Protein AF-A0A1V8UFT3-F1 (afdb_monomer)

Mean predicted aligned error: 11.95 Å

pLDDT: mean 80.57, std 21.48, range [31.88, 98.69]

Structure (mmCIF, N/CA/C/O backbone):
data_AF-A0A1V8UFT3-F1
#
_entry.id   AF-A0A1V8UFT3-F1
#
loop_
_atom_site.group_PDB
_atom_site.id
_atom_site.type_symbol
_atom_site.label_atom_id
_atom_site.label_alt_id
_atom_site.label_comp_id
_atom_site.label_asym_id
_atom_site.label_entity_id
_atom_site.label_seq_id
_atom_site.pdbx_PDB_ins_code
_atom_site.Cartn_x
_atom_site.Cartn_y
_atom_site.Cartn_z
_atom_site.occupancy
_atom_site.B_iso_or_equiv
_atom_site.auth_seq_id
_atom_site.auth_comp_id
_atom_site.auth_asym_id
_atom_site.auth_atom_id
_atom_site.pdbx_PDB_model_num
ATOM 1 N N . MET A 1 1 ? -27.983 43.716 12.790 1.00 43.66 1 MET A N 1
ATOM 2 C CA . MET A 1 1 ? -28.117 42.593 11.840 1.00 43.66 1 MET A CA 1
ATOM 3 C C . MET A 1 1 ? -26.739 41.956 11.734 1.00 43.66 1 MET A C 1
ATOM 5 O O . MET A 1 1 ? -25.842 42.590 11.198 1.00 43.66 1 MET A O 1
ATOM 9 N N . VAL A 1 2 ? -26.514 40.811 12.382 1.00 43.16 2 VAL A N 1
ATOM 10 C CA . VAL A 1 2 ? -25.211 40.127 12.340 1.00 43.16 2 VAL A CA 1
ATOM 11 C C . VAL A 1 2 ? -25.213 39.267 11.084 1.00 43.16 2 VAL A C 1
ATOM 13 O O . VAL A 1 2 ? -25.928 38.272 11.016 1.00 43.16 2 VAL A O 1
ATOM 16 N N . VAL A 1 3 ? -24.482 39.699 10.060 1.00 46.97 3 VAL A N 1
ATOM 17 C CA . VAL A 1 3 ? -24.213 38.883 8.872 1.00 46.97 3 VAL A CA 1
ATOM 18 C C . VAL A 1 3 ? -23.304 37.739 9.308 1.00 46.97 3 VAL A C 1
ATOM 20 O O . VAL A 1 3 ? -22.127 37.941 9.593 1.00 46.97 3 VAL A O 1
ATOM 23 N N . SER A 1 4 ? -23.879 36.544 9.435 1.00 46.88 4 SER A N 1
ATOM 24 C CA . SER A 1 4 ? -23.118 35.318 9.649 1.00 46.88 4 SER A CA 1
ATOM 25 C C . SER A 1 4 ? -22.349 35.025 8.361 1.00 46.88 4 SER A C 1
ATOM 27 O O . SER A 1 4 ? -22.957 34.847 7.304 1.00 46.88 4 SER A O 1
ATOM 29 N N . ALA A 1 5 ? -21.019 35.057 8.426 1.00 56.75 5 ALA A N 1
ATOM 30 C CA . ALA A 1 5 ? -20.173 34.686 7.303 1.00 56.75 5 ALA A CA 1
ATOM 31 C C . ALA A 1 5 ? -20.394 33.198 6.998 1.00 56.75 5 ALA A C 1
ATOM 33 O O . ALA A 1 5 ? -20.092 32.333 7.820 1.00 56.75 5 ALA A O 1
ATOM 34 N N . ILE A 1 6 ? -20.953 32.908 5.824 1.00 57.81 6 ILE A N 1
ATOM 35 C CA . ILE A 1 6 ? -21.066 31.548 5.302 1.00 57.81 6 ILE A CA 1
ATOM 36 C C . ILE A 1 6 ? -19.636 31.061 5.063 1.00 57.81 6 ILE A C 1
ATOM 38 O O . ILE A 1 6 ? -18.921 31.612 4.226 1.00 57.81 6 ILE A O 1
ATOM 42 N N . ALA A 1 7 ? -19.202 30.068 5.842 1.00 56.53 7 ALA A N 1
ATOM 43 C CA . ALA A 1 7 ? -17.916 29.421 5.629 1.00 56.53 7 ALA A CA 1
ATOM 44 C C . ALA A 1 7 ? -17.862 28.869 4.190 1.00 56.53 7 ALA A C 1
ATOM 46 O O . ALA A 1 7 ? -18.869 28.331 3.716 1.00 56.53 7 ALA A O 1
ATOM 47 N N . PRO A 1 8 ? -16.725 28.995 3.483 1.00 58.88 8 PRO A N 1
ATOM 48 C CA . PRO A 1 8 ? -16.605 28.471 2.129 1.00 58.88 8 PRO A CA 1
ATOM 49 C C . PRO A 1 8 ? -16.894 26.960 2.129 1.00 58.88 8 PRO A C 1
ATOM 51 O O . PRO A 1 8 ? -16.548 26.276 3.102 1.00 58.88 8 PRO A O 1
ATOM 54 N N . PRO A 1 9 ? -17.532 26.418 1.075 1.00 58.06 9 PRO A N 1
ATOM 55 C CA . PRO A 1 9 ? -17.795 24.989 0.989 1.00 58.06 9 PRO A CA 1
ATOM 56 C C . PRO A 1 9 ? -16.464 24.243 1.099 1.00 58.06 9 PRO A C 1
ATOM 58 O O . PRO A 1 9 ? -15.549 24.473 0.307 1.00 58.06 9 PRO A O 1
ATOM 61 N N . LYS A 1 10 ? -16.337 23.369 2.106 1.00 57.81 10 LYS A N 1
ATOM 62 C CA . LYS A 1 10 ? -15.209 22.436 2.181 1.00 57.81 10 LYS A CA 1
ATOM 63 C C . LYS A 1 10 ? -15.187 21.671 0.860 1.00 57.81 10 LYS A C 1
ATOM 65 O O . LYS A 1 10 ? -16.210 21.100 0.484 1.00 57.81 10 LYS A O 1
ATOM 70 N N . ALA A 1 11 ? -14.056 21.702 0.156 1.00 69.06 11 ALA A N 1
ATOM 71 C CA . ALA A 1 11 ? -13.875 20.924 -1.061 1.00 69.06 11 ALA A CA 1
ATOM 72 C C . ALA A 1 11 ? -14.309 19.475 -0.791 1.00 69.06 11 ALA A C 1
ATOM 74 O O . ALA A 1 11 ? -13.910 18.885 0.217 1.00 69.06 11 ALA A O 1
ATOM 75 N N . THR A 1 12 ? -15.180 18.936 -1.642 1.00 85.25 12 THR A N 1
ATOM 76 C CA . THR A 1 12 ? -15.681 17.569 -1.497 1.00 85.25 12 THR A CA 1
ATOM 77 C C . THR A 1 12 ? -14.516 16.610 -1.701 1.00 85.25 12 THR A C 1
ATOM 79 O O . THR A 1 12 ? -14.005 16.486 -2.816 1.00 85.25 12 THR A O 1
ATOM 82 N N . ARG A 1 13 ? -14.067 15.976 -0.617 1.00 92.19 13 ARG A N 1
ATOM 83 C CA . ARG A 1 13 ? -13.022 14.953 -0.660 1.00 92.19 13 ARG A CA 1
ATOM 84 C C . ARG A 1 13 ? -13.543 13.708 -1.369 1.00 92.19 13 ARG A C 1
ATOM 86 O O . ARG A 1 13 ? -14.739 13.424 -1.333 1.00 92.19 13 ARG A O 1
ATOM 93 N N . ILE A 1 14 ? -12.647 12.967 -2.016 1.00 95.31 14 ILE A N 1
ATOM 94 C CA . ILE A 1 14 ? -13.011 11.653 -2.558 1.00 95.31 14 ILE A CA 1
ATOM 95 C C . ILE A 1 14 ? -13.189 10.658 -1.396 1.00 95.31 14 ILE A C 1
ATOM 97 O O . ILE A 1 14 ? -12.481 10.778 -0.397 1.00 95.31 14 ILE A O 1
ATOM 101 N N . PRO A 1 15 ? -14.088 9.662 -1.486 1.00 96.44 15 PRO A N 1
ATOM 102 C CA . PRO A 1 15 ? -14.352 8.774 -0.348 1.00 96.44 15 PRO A CA 1
ATOM 103 C C . PRO A 1 15 ? -13.125 7.962 0.090 1.00 96.44 15 PRO A C 1
ATOM 105 O O . PRO A 1 15 ? -12.903 7.725 1.278 1.00 96.44 15 PRO A O 1
ATOM 108 N N . GLU A 1 16 ? -12.317 7.528 -0.877 1.00 97.19 16 GLU A N 1
ATOM 109 C CA . GLU A 1 16 ? -11.237 6.575 -0.647 1.00 97.19 16 GLU A CA 1
ATOM 110 C C . GLU A 1 16 ? -10.152 6.651 -1.730 1.00 97.19 16 GLU A C 1
ATOM 112 O O . GLU A 1 16 ? -10.448 6.831 -2.914 1.00 97.19 16 GLU A O 1
ATOM 117 N N . SER A 1 17 ? -8.899 6.493 -1.308 1.00 98.19 17 SER A N 1
ATOM 118 C CA . SER A 1 17 ? -7.724 6.261 -2.156 1.00 98.19 17 SER A CA 1
ATOM 119 C C . SER A 1 17 ? -6.967 5.027 -1.648 1.00 98.19 17 SER A C 1
ATOM 121 O O . SER A 1 17 ? -7.080 4.649 -0.477 1.00 98.19 17 SER A O 1
ATOM 123 N N . PHE A 1 18 ? -6.236 4.365 -2.542 1.00 98.69 18 PHE A N 1
ATOM 124 C CA . PHE A 1 18 ? -5.643 3.051 -2.318 1.00 98.69 18 PHE A CA 1
ATOM 125 C C . PHE A 1 18 ? -4.207 3.017 -2.813 1.00 98.69 18 PHE A C 1
ATOM 127 O O . PHE A 1 18 ? -3.949 3.395 -3.950 1.00 98.69 18 PHE A O 1
ATOM 134 N N . PHE A 1 19 ? -3.302 2.469 -2.007 1.00 98.69 19 PHE A N 1
ATOM 135 C CA . PHE A 1 19 ? -1.896 2.304 -2.368 1.00 98.69 19 PHE A CA 1
ATOM 136 C C . PHE A 1 19 ? -1.425 0.877 -2.106 1.00 98.69 19 PHE A C 1
ATOM 138 O O . PHE A 1 19 ? -1.826 0.251 -1.121 1.00 98.69 19 PHE A O 1
ATOM 145 N N . ILE A 1 20 ? -0.551 0.369 -2.974 1.00 98.44 20 ILE A N 1
ATOM 146 C CA . ILE A 1 20 ? 0.263 -0.812 -2.689 1.00 98.44 20 ILE A CA 1
ATOM 147 C C . ILE A 1 20 ? 1.546 -0.353 -2.008 1.00 98.44 20 ILE A C 1
ATOM 149 O O . ILE A 1 20 ? 2.267 0.468 -2.566 1.00 98.44 20 ILE A O 1
ATOM 153 N N . LEU A 1 21 ? 1.846 -0.928 -0.845 1.00 97.88 21 LEU A N 1
ATOM 154 C CA . LEU A 1 21 ? 3.133 -0.764 -0.179 1.00 97.88 21 LEU A CA 1
ATOM 155 C C . LEU A 1 21 ? 3.873 -2.099 -0.118 1.00 97.88 21 LEU A C 1
ATOM 157 O O . LEU A 1 21 ? 3.306 -3.147 0.223 1.00 97.88 21 LEU A O 1
ATOM 161 N N . LYS A 1 22 ? 5.152 -2.066 -0.480 1.00 95.06 22 LYS A N 1
ATOM 162 C CA . LYS A 1 22 ? 6.033 -3.228 -0.509 1.00 95.06 22 LYS A CA 1
ATOM 163 C C . LYS A 1 22 ? 6.974 -3.171 0.676 1.00 95.06 22 LYS A C 1
ATOM 165 O O . LYS A 1 22 ? 7.621 -2.169 0.939 1.00 95.06 22 LYS A O 1
ATOM 170 N N . SER A 1 23 ? 7.054 -4.285 1.386 1.00 93.12 23 SER A N 1
ATOM 171 C CA . SER A 1 23 ? 8.020 -4.457 2.460 1.00 93.12 23 SER A CA 1
ATOM 172 C C . SER A 1 23 ? 9.154 -5.359 2.006 1.00 93.12 23 SER A C 1
ATOM 174 O O . SER A 1 23 ? 8.932 -6.314 1.255 1.00 93.12 23 SER A O 1
ATOM 176 N N . LEU A 1 24 ? 10.361 -5.075 2.488 1.00 88.00 24 LEU A N 1
ATOM 177 C CA . LEU A 1 24 ? 11.519 -5.930 2.260 1.00 88.00 24 LEU A CA 1
ATOM 178 C C . LEU A 1 24 ? 11.301 -7.301 2.894 1.00 88.00 24 LEU A C 1
ATOM 180 O O . LEU A 1 24 ? 11.501 -8.320 2.235 1.00 88.00 24 LEU A O 1
ATOM 184 N N . THR A 1 25 ? 10.816 -7.318 4.139 1.00 87.25 25 THR A N 1
ATOM 185 C CA . THR A 1 25 ? 10.688 -8.534 4.939 1.00 87.25 25 THR A CA 1
ATOM 186 C C . THR A 1 25 ? 9.309 -8.654 5.585 1.00 87.25 25 THR A C 1
ATOM 188 O O . THR A 1 25 ? 8.684 -7.677 5.994 1.00 87.25 25 THR A O 1
ATOM 191 N N . SER A 1 26 ? 8.831 -9.883 5.780 1.00 89.69 26 SER A N 1
ATOM 192 C CA . SER A 1 26 ? 7.603 -10.115 6.557 1.00 89.69 26 SER A CA 1
ATOM 193 C C . SER A 1 26 ? 7.732 -9.660 8.016 1.00 89.69 26 SER A C 1
ATOM 195 O O . SER A 1 26 ? 6.735 -9.307 8.640 1.00 89.69 26 SER A O 1
ATOM 197 N N . GLN A 1 27 ? 8.957 -9.622 8.549 1.00 90.88 27 GLN A N 1
ATOM 198 C CA . GLN A 1 27 ? 9.227 -9.198 9.921 1.00 90.88 27 GLN A CA 1
ATOM 199 C C . GLN A 1 27 ? 8.882 -7.717 10.148 1.00 90.88 27 GLN A C 1
ATOM 201 O O . GLN A 1 27 ? 8.402 -7.372 11.230 1.00 90.88 27 GLN A O 1
ATOM 206 N N . ASP A 1 28 ? 9.072 -6.854 9.145 1.00 91.94 28 ASP A N 1
ATOM 207 C CA . ASP A 1 28 ? 8.700 -5.433 9.232 1.00 91.94 28 ASP A CA 1
ATOM 208 C C . ASP A 1 28 ? 7.182 -5.259 9.279 1.00 91.94 28 ASP A C 1
ATOM 210 O O . ASP A 1 28 ? 6.658 -4.457 10.054 1.00 91.94 28 ASP A O 1
ATOM 214 N N . LEU A 1 29 ? 6.457 -6.072 8.508 1.00 96.19 29 LEU A N 1
ATOM 215 C CA . LEU A 1 29 ? 4.996 -6.103 8.521 1.00 96.19 29 LEU A CA 1
ATOM 216 C C . LEU A 1 29 ? 4.464 -6.597 9.871 1.00 96.19 29 LEU A C 1
ATOM 218 O O . LEU A 1 29 ? 3.577 -5.971 10.451 1.00 96.19 29 LEU A O 1
ATOM 222 N N . ASP A 1 30 ? 5.047 -7.656 10.433 1.00 96.00 30 ASP A N 1
ATOM 223 C CA . ASP A 1 30 ? 4.673 -8.140 11.765 1.00 96.00 30 ASP A CA 1
ATOM 224 C C . ASP A 1 30 ? 4.979 -7.103 12.862 1.00 96.00 30 ASP A C 1
ATOM 226 O O . ASP A 1 30 ? 4.198 -6.926 13.802 1.00 96.00 30 ASP A O 1
ATOM 230 N N . ALA A 1 31 ? 6.103 -6.384 12.757 1.00 94.62 31 ALA A N 1
ATOM 231 C CA . ALA A 1 31 ? 6.430 -5.285 13.664 1.00 94.62 31 ALA A CA 1
ATOM 232 C C . ALA A 1 31 ? 5.431 -4.126 13.540 1.00 94.62 31 ALA A C 1
ATOM 234 O O . ALA A 1 31 ? 4.996 -3.580 14.558 1.00 94.62 31 ALA A O 1
ATOM 235 N N . SER A 1 32 ? 5.020 -3.798 12.316 1.00 97.38 32 SER A N 1
ATOM 236 C CA . SER A 1 32 ? 4.003 -2.787 12.038 1.00 97.38 32 SER A CA 1
ATOM 237 C C . SER A 1 32 ? 2.651 -3.130 12.658 1.00 97.38 32 SER A C 1
ATOM 239 O O . SER A 1 32 ? 2.033 -2.263 13.277 1.00 97.38 32 SER A O 1
ATOM 241 N N . VAL A 1 33 ? 2.216 -4.392 12.570 1.00 97.62 33 VAL A N 1
ATOM 242 C CA . VAL A 1 33 ? 0.978 -4.867 13.214 1.00 97.62 33 VAL A CA 1
ATOM 243 C C . VAL A 1 33 ? 1.023 -4.638 14.722 1.00 97.62 33 VAL A C 1
ATOM 245 O O . VAL A 1 33 ? 0.056 -4.141 15.295 1.00 97.62 33 VAL A O 1
ATOM 248 N N . ARG A 1 34 ? 2.155 -4.943 15.371 1.00 96.88 34 ARG A N 1
ATOM 249 C CA . ARG A 1 34 ? 2.315 -4.745 16.822 1.00 96.88 34 ARG A CA 1
ATOM 250 C C . ARG A 1 34 ? 2.331 -3.271 17.230 1.00 96.88 34 ARG A C 1
ATOM 252 O O . ARG A 1 34 ? 1.861 -2.946 18.315 1.00 96.88 34 ARG A O 1
ATOM 259 N N . ARG A 1 35 ? 2.904 -2.394 16.399 1.00 95.94 35 ARG A N 1
ATOM 260 C CA . ARG A 1 35 ? 3.110 -0.969 16.720 1.00 95.94 35 ARG A CA 1
ATOM 261 C C . ARG A 1 35 ? 1.976 -0.055 16.246 1.00 95.94 35 ARG A C 1
ATOM 263 O O . ARG A 1 35 ? 1.852 1.052 16.760 1.00 95.94 35 ARG A O 1
ATOM 270 N N . GLY A 1 36 ? 1.170 -0.476 15.269 1.00 96.56 36 GLY A N 1
ATOM 271 C CA . GLY A 1 36 ? 0.185 0.398 14.613 1.00 96.56 36 GLY A CA 1
ATOM 272 C C . GLY A 1 36 ? 0.840 1.548 13.841 1.00 96.56 36 GLY A C 1
ATOM 273 O O . GLY A 1 36 ? 0.309 2.659 13.774 1.00 96.56 36 GLY A O 1
ATOM 274 N N . GLN A 1 37 ? 2.040 1.304 13.317 1.00 96.00 37 GLN A N 1
ATOM 275 C CA . GLN A 1 37 ? 2.864 2.294 12.634 1.00 96.00 37 GLN A CA 1
ATOM 276 C C . GLN A 1 37 ? 3.482 1.679 11.387 1.00 96.00 37 GLN A C 1
ATOM 278 O O . GLN A 1 37 ? 3.832 0.497 11.384 1.00 96.00 37 GLN A O 1
ATOM 283 N N . TRP A 1 38 ? 3.632 2.482 10.345 1.00 96.00 38 TRP A N 1
ATOM 284 C CA . TRP A 1 38 ? 4.405 2.125 9.166 1.00 96.00 38 TRP A CA 1
ATOM 285 C C . TRP A 1 38 ? 5.420 3.212 8.873 1.00 96.00 38 TRP A C 1
ATOM 287 O O . TRP A 1 38 ? 5.187 4.378 9.186 1.00 96.00 38 TRP A O 1
ATOM 297 N N . THR A 1 39 ? 6.517 2.815 8.247 1.00 92.94 39 THR A N 1
ATOM 298 C CA . THR A 1 39 ? 7.488 3.735 7.683 1.00 92.94 39 THR A CA 1
ATOM 299 C C . THR A 1 39 ? 7.700 3.347 6.230 1.00 92.94 39 THR A C 1
ATOM 301 O O . THR A 1 39 ? 7.933 2.178 5.932 1.00 92.94 39 THR A O 1
ATOM 304 N N . THR A 1 40 ? 7.548 4.307 5.327 1.00 92.62 40 THR A N 1
ATOM 305 C CA . THR A 1 40 ? 7.688 4.104 3.880 1.00 92.62 40 THR A CA 1
ATOM 306 C C . THR A 1 40 ? 8.961 4.778 3.377 1.00 92.62 40 THR A C 1
ATOM 308 O O . THR A 1 40 ? 9.576 5.538 4.115 1.00 92.62 40 THR A O 1
ATOM 311 N N . GLN A 1 41 ? 9.357 4.527 2.132 1.00 89.12 41 GLN A N 1
ATOM 312 C CA . GLN A 1 41 ? 10.402 5.316 1.479 1.00 89.12 41 GLN A CA 1
ATOM 313 C C . GLN A 1 41 ? 9.965 6.782 1.310 1.00 89.12 41 GLN A C 1
ATOM 315 O O . GLN A 1 41 ? 8.786 7.041 1.051 1.00 89.12 41 GLN A O 1
ATOM 320 N N . GLU A 1 42 ? 10.908 7.724 1.402 1.00 89.00 42 GLU A N 1
ATOM 321 C CA . GLU A 1 42 ? 10.651 9.171 1.291 1.00 89.00 42 GLU A CA 1
ATOM 322 C C . GLU A 1 42 ? 9.872 9.573 0.033 1.00 89.00 42 GLU A C 1
ATOM 324 O O . GLU A 1 42 ? 8.966 10.406 0.095 1.00 89.00 42 GLU A O 1
ATOM 329 N N . HIS A 1 43 ? 10.160 8.933 -1.105 1.00 86.75 43 HIS A N 1
ATOM 330 C CA . HIS A 1 43 ? 9.495 9.237 -2.374 1.00 86.75 43 HIS A CA 1
ATOM 331 C C . HIS A 1 43 ? 7.973 8.988 -2.333 1.00 86.75 43 HIS A C 1
ATOM 333 O O . HIS A 1 43 ? 7.219 9.630 -3.065 1.00 86.75 43 HIS A O 1
ATOM 339 N N . ASN A 1 44 ? 7.501 8.108 -1.443 1.00 94.50 44 ASN A N 1
ATOM 340 C CA . ASN A 1 44 ? 6.076 7.816 -1.271 1.00 94.50 44 ASN A CA 1
ATOM 341 C C . ASN A 1 44 ? 5.363 8.833 -0.379 1.00 94.50 44 ASN A C 1
ATOM 343 O O . ASN A 1 44 ? 4.140 8.968 -0.472 1.00 94.50 44 ASN A O 1
ATOM 347 N N . GLU A 1 45 ? 6.085 9.543 0.494 1.00 94.12 45 GLU A N 1
ATOM 348 C CA . GLU A 1 45 ? 5.466 10.392 1.516 1.00 94.12 45 GLU A CA 1
ATOM 349 C C . GLU A 1 45 ? 4.610 11.496 0.901 1.00 94.12 45 GLU A C 1
ATOM 351 O O . GLU A 1 45 ? 3.477 11.719 1.333 1.00 94.12 45 GLU A O 1
ATOM 356 N N . ALA A 1 46 ? 5.121 12.153 -0.144 1.00 93.31 46 ALA A N 1
ATOM 357 C CA . ALA A 1 46 ? 4.411 13.224 -0.831 1.00 93.31 46 ALA A CA 1
ATOM 358 C C . ALA A 1 46 ? 3.084 12.730 -1.433 1.00 93.31 46 ALA A C 1
ATOM 360 O O . ALA A 1 46 ? 2.048 13.379 -1.271 1.00 93.31 46 ALA A O 1
ATOM 361 N N . GLY A 1 47 ? 3.095 11.554 -2.071 1.00 95.81 47 GLY A N 1
ATOM 362 C CA . GLY A 1 47 ? 1.899 10.942 -2.651 1.00 95.81 47 GLY A CA 1
ATOM 363 C C . GLY A 1 47 ? 0.866 10.549 -1.594 1.00 95.81 47 GLY A C 1
ATOM 364 O O . GLY A 1 47 ? -0.317 10.872 -1.730 1.00 95.81 47 GLY A O 1
ATOM 365 N N . LEU A 1 48 ? 1.312 9.917 -0.504 1.00 97.19 48 LEU A N 1
ATOM 366 C CA . LEU A 1 48 ? 0.439 9.500 0.595 1.00 97.19 48 LEU A CA 1
ATOM 367 C C . LEU A 1 48 ? -0.167 10.694 1.343 1.00 97.19 48 LEU A C 1
ATOM 369 O O . LEU A 1 48 ? -1.365 10.691 1.630 1.00 97.19 48 LEU A O 1
ATOM 373 N N . ASN A 1 49 ? 0.618 11.740 1.611 1.00 96.44 49 ASN A N 1
ATOM 374 C CA . ASN A 1 49 ? 0.125 12.960 2.252 1.00 96.44 49 ASN A CA 1
ATOM 375 C C . ASN A 1 49 ? -0.890 13.693 1.364 1.00 96.44 49 ASN A C 1
ATOM 377 O O . ASN A 1 49 ? -1.972 14.045 1.836 1.00 96.44 49 ASN A O 1
ATOM 381 N N . ALA A 1 50 ? -0.605 13.841 0.066 1.00 96.38 50 ALA A N 1
ATOM 382 C CA . ALA A 1 50 ? -1.552 14.432 -0.878 1.00 96.38 50 ALA A CA 1
ATOM 383 C C . ALA A 1 50 ? -2.864 13.629 -0.960 1.00 96.38 50 ALA A C 1
ATOM 385 O O . ALA A 1 50 ? -3.952 14.205 -1.063 1.00 96.38 50 ALA A O 1
ATOM 386 N N . ALA A 1 51 ? -2.791 12.296 -0.886 1.00 97.19 51 ALA A N 1
ATOM 387 C CA . ALA A 1 51 ? -3.975 11.448 -0.815 1.00 97.19 51 ALA A CA 1
ATOM 388 C C . ALA A 1 51 ? -4.744 11.630 0.503 1.00 97.19 51 ALA A C 1
ATOM 390 O O . ALA A 1 51 ? -5.970 11.696 0.474 1.00 97.19 51 ALA A O 1
ATOM 391 N N . PHE A 1 52 ? -4.052 11.771 1.637 1.00 96.25 52 PHE A N 1
ATOM 392 C CA . PHE A 1 52 ? -4.669 11.978 2.952 1.00 96.25 52 PHE A CA 1
ATOM 393 C C . PHE A 1 52 ? -5.423 13.315 3.054 1.00 96.25 52 PHE A C 1
ATOM 395 O O . PHE A 1 52 ? -6.441 13.420 3.738 1.00 96.25 52 PHE A O 1
ATOM 402 N N . GLU A 1 53 ? -4.962 14.344 2.343 1.00 95.75 53 GLU A N 1
ATOM 403 C CA . GLU A 1 53 ? -5.667 15.625 2.239 1.00 95.75 53 GLU A CA 1
ATOM 404 C C . GLU A 1 53 ? -6.883 15.557 1.305 1.00 95.75 53 GLU A C 1
ATOM 406 O O . GLU A 1 53 ? -7.933 16.145 1.596 1.00 95.75 53 GLU A O 1
ATOM 411 N N . ARG A 1 54 ? -6.741 14.840 0.182 1.00 95.38 54 ARG A N 1
ATOM 412 C CA . ARG A 1 54 ? -7.745 14.737 -0.887 1.00 95.38 54 ARG A CA 1
ATOM 413 C C . ARG A 1 54 ? -8.865 13.742 -0.579 1.00 95.38 54 ARG A C 1
ATOM 415 O O . ARG A 1 54 ? -9.976 13.932 -1.078 1.00 95.38 54 ARG A O 1
ATOM 422 N N . ALA A 1 55 ? -8.586 12.689 0.184 1.00 96.88 55 ALA A N 1
ATOM 423 C CA . ALA A 1 55 ? -9.511 11.598 0.462 1.00 96.88 55 ALA A CA 1
ATOM 424 C C . ALA A 1 55 ? -10.021 11.611 1.911 1.00 96.88 55 ALA A C 1
ATOM 426 O O . ALA A 1 55 ? -9.387 12.150 2.816 1.00 96.88 55 ALA A O 1
ATOM 427 N N . GLU A 1 56 ? -11.186 11.012 2.144 1.00 96.31 56 GLU A N 1
ATOM 428 C CA . GLU A 1 56 ? -11.669 10.733 3.502 1.00 96.31 56 GLU A CA 1
ATOM 429 C C . GLU A 1 56 ? -10.934 9.536 4.116 1.00 96.31 56 GLU A C 1
ATOM 431 O O . GLU A 1 56 ? -10.620 9.543 5.306 1.00 96.31 56 GLU A O 1
ATOM 436 N N . ASN A 1 57 ? -10.628 8.528 3.294 1.00 97.69 57 ASN A N 1
ATOM 437 C CA . ASN A 1 57 ? -9.914 7.323 3.698 1.00 97.69 57 ASN A CA 1
ATOM 438 C C . ASN A 1 57 ? -8.745 7.040 2.752 1.00 97.69 57 ASN A C 1
ATOM 440 O O . ASN A 1 57 ? -8.902 7.053 1.534 1.00 97.69 57 ASN A O 1
ATOM 444 N N . VAL A 1 58 ? -7.579 6.722 3.309 1.00 98.50 58 VAL A N 1
ATOM 445 C CA . VAL A 1 58 ? -6.440 6.206 2.540 1.00 98.50 58 VAL A CA 1
ATOM 446 C C . VAL A 1 58 ? -6.137 4.800 3.031 1.00 98.50 58 VAL A C 1
ATOM 448 O O . VAL A 1 58 ? -5.794 4.604 4.200 1.00 98.50 58 VAL A O 1
ATOM 451 N N . TYR A 1 59 ? -6.297 3.821 2.147 1.00 98.69 59 TYR A N 1
ATOM 452 C CA . TYR A 1 59 ? -6.044 2.414 2.428 1.00 98.69 59 TYR A CA 1
ATOM 453 C C . TYR A 1 59 ? -4.703 1.979 1.845 1.00 98.69 59 TYR A C 1
ATOM 455 O O . TYR A 1 59 ? -4.385 2.243 0.687 1.00 98.69 59 TYR A O 1
ATOM 463 N N . LEU A 1 60 ? -3.934 1.266 2.657 1.00 98.69 60 LEU A N 1
ATOM 464 C CA . LEU A 1 60 ? -2.596 0.789 2.345 1.00 98.69 60 LEU A CA 1
ATOM 465 C C . LEU A 1 60 ? -2.633 -0.734 2.316 1.00 98.69 60 LEU A C 1
ATOM 467 O O . LEU A 1 60 ? -2.934 -1.365 3.330 1.00 98.69 60 LEU A O 1
ATOM 471 N N . VAL A 1 61 ? -2.362 -1.328 1.158 1.00 98.69 61 VAL A N 1
ATOM 472 C CA . VAL A 1 61 ? -2.339 -2.780 0.972 1.00 98.69 61 VAL A CA 1
ATOM 473 C C . VAL A 1 61 ? -0.891 -3.246 0.938 1.00 98.69 61 VAL A C 1
ATOM 475 O O . VAL A 1 61 ? -0.124 -2.868 0.055 1.00 98.69 61 VAL A O 1
ATOM 478 N N . PHE A 1 62 ? -0.526 -4.089 1.896 1.00 98.56 62 PHE A N 1
ATOM 479 C CA . PHE A 1 62 ? 0.854 -4.489 2.129 1.00 98.56 62 PHE A CA 1
ATOM 480 C C . PHE A 1 62 ? 1.177 -5.841 1.506 1.00 98.56 62 PHE A C 1
ATOM 482 O O . PHE A 1 62 ? 0.384 -6.785 1.561 1.00 98.56 62 PHE A O 1
ATOM 489 N N . SER A 1 63 ? 2.386 -5.969 0.970 1.00 97.81 63 SER A N 1
ATOM 490 C CA . SER A 1 63 ? 2.943 -7.242 0.510 1.00 97.81 63 SER A CA 1
ATOM 491 C C . SER A 1 63 ? 4.451 -7.281 0.752 1.00 97.81 63 SER A C 1
ATOM 493 O O . SER A 1 63 ? 5.156 -6.321 0.446 1.00 97.81 63 SER A O 1
ATOM 495 N N . ALA A 1 64 ? 4.953 -8.393 1.292 1.00 94.31 64 ALA A N 1
ATOM 496 C CA . ALA A 1 64 ? 6.389 -8.620 1.411 1.00 94.31 64 ALA A CA 1
ATOM 497 C C . ALA A 1 64 ? 6.978 -9.044 0.058 1.00 94.31 64 ALA A C 1
ATOM 499 O O . ALA A 1 64 ? 6.355 -9.773 -0.721 1.00 94.31 64 ALA A O 1
ATOM 500 N N . ASN A 1 65 ? 8.194 -8.602 -0.241 1.00 89.06 65 ASN A N 1
ATOM 501 C CA . ASN A 1 65 ? 8.882 -8.999 -1.459 1.00 89.06 65 ASN A CA 1
ATOM 502 C C . ASN A 1 65 ? 9.091 -10.520 -1.494 1.00 89.06 65 ASN A C 1
ATOM 504 O O . ASN A 1 65 ? 9.415 -11.150 -0.493 1.00 89.06 65 ASN A O 1
ATOM 508 N N . LYS A 1 66 ? 8.876 -11.114 -2.676 1.00 87.88 66 LYS A N 1
ATOM 509 C CA . LYS A 1 66 ? 9.009 -12.562 -2.932 1.00 87.88 66 LYS A CA 1
ATOM 510 C C . LYS A 1 66 ? 8.059 -13.468 -2.114 1.00 87.88 66 LYS A C 1
ATOM 512 O O . LYS A 1 66 ? 8.233 -14.680 -2.150 1.00 87.88 66 LYS A O 1
ATOM 517 N N . SER A 1 67 ? 7.025 -12.933 -1.450 1.00 92.62 67 SER A N 1
ATOM 518 C CA . SER A 1 67 ? 6.058 -13.745 -0.682 1.00 92.62 67 SER A CA 1
ATOM 519 C C . SER A 1 67 ? 5.052 -14.515 -1.551 1.00 92.62 67 SER A C 1
ATOM 521 O O . SER A 1 67 ? 4.541 -15.551 -1.140 1.00 92.62 67 SER A O 1
ATOM 523 N N . GLY A 1 68 ? 4.730 -13.999 -2.744 1.00 94.62 68 GLY A N 1
ATOM 524 C CA . GLY A 1 68 ? 3.649 -14.531 -3.587 1.00 94.62 68 GLY A CA 1
ATOM 525 C C . GLY A 1 68 ? 2.231 -14.178 -3.106 1.00 94.62 68 GLY A C 1
ATOM 526 O O . GLY A 1 68 ? 1.250 -14.713 -3.633 1.00 94.62 68 GLY A O 1
ATOM 527 N N . GLU A 1 69 ? 2.105 -13.278 -2.130 1.00 96.69 69 GLU A N 1
ATOM 528 C CA . GLU A 1 69 ? 0.830 -12.905 -1.517 1.00 96.69 69 GLU A CA 1
ATOM 529 C C . GLU A 1 69 ? 0.807 -11.470 -0.978 1.00 96.69 69 GLU A C 1
ATOM 531 O O . GLU A 1 69 ? 1.839 -10.850 -0.701 1.00 96.69 69 GLU A O 1
ATOM 536 N N . TYR A 1 70 ? -0.398 -10.940 -0.782 1.00 98.12 70 TYR A N 1
ATOM 537 C CA . TYR A 1 70 ? -0.590 -9.763 0.055 1.00 98.12 70 TYR A CA 1
ATOM 538 C C . TYR A 1 70 ? -0.686 -10.188 1.518 1.00 98.12 70 TYR A C 1
ATOM 540 O O . TYR A 1 70 ? -1.364 -11.159 1.858 1.00 98.12 70 TYR A O 1
ATOM 548 N N . PHE A 1 71 ? -0.019 -9.431 2.381 1.00 98.19 71 PHE A N 1
ATOM 549 C CA . PHE A 1 71 ? 0.019 -9.653 3.821 1.00 98.19 71 PHE A CA 1
ATOM 550 C C . PHE A 1 71 ? -1.304 -9.250 4.480 1.00 98.19 71 PHE A C 1
ATOM 552 O O . PHE A 1 71 ? -1.774 -9.921 5.395 1.00 98.19 71 PHE A O 1
ATOM 559 N N . GLY A 1 72 ? -1.889 -8.146 4.024 1.00 98.12 72 GLY A N 1
ATOM 560 C CA . GLY A 1 72 ? -3.067 -7.537 4.624 1.00 98.12 72 GLY A C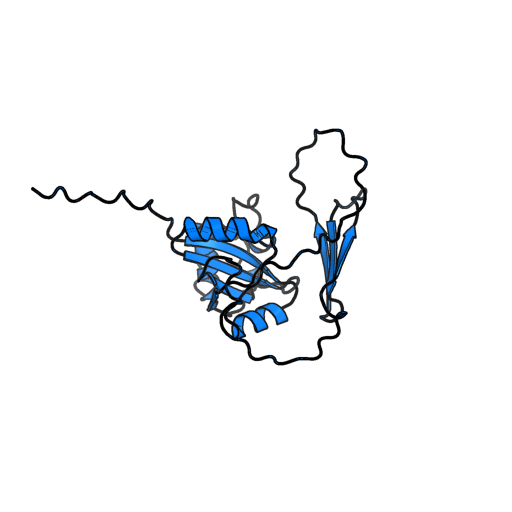A 1
ATOM 561 C C . GLY A 1 72 ? -3.213 -6.088 4.177 1.00 98.12 72 GLY A C 1
ATOM 562 O O . GLY A 1 72 ? -2.491 -5.630 3.288 1.00 98.12 72 GLY A O 1
ATOM 563 N N . TYR A 1 73 ? -4.122 -5.355 4.807 1.00 98.56 73 TYR A N 1
ATOM 564 C CA . TYR A 1 73 ? -4.288 -3.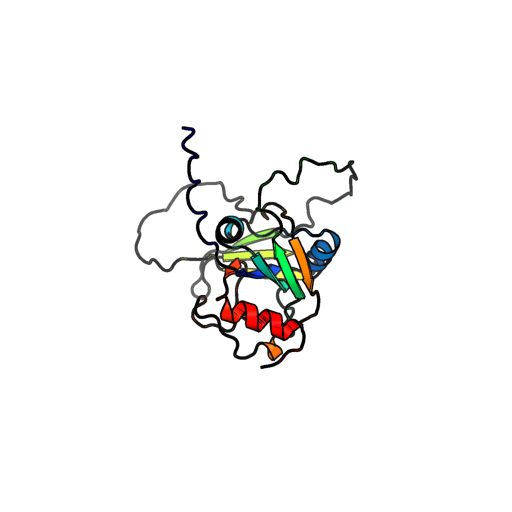931 4.556 1.00 98.56 73 TYR A CA 1
ATOM 565 C C . TYR A 1 73 ? -4.655 -3.158 5.823 1.00 98.56 73 TYR A C 1
ATOM 567 O O . TYR A 1 73 ? -5.241 -3.686 6.777 1.00 98.56 73 TYR A O 1
ATOM 575 N N . ALA A 1 74 ? -4.311 -1.878 5.802 1.00 98.62 74 ALA A N 1
ATOM 576 C CA . ALA A 1 74 ? -4.533 -0.935 6.882 1.00 98.62 74 ALA A CA 1
ATOM 577 C C . ALA A 1 74 ? -5.104 0.381 6.347 1.00 98.62 74 ALA A C 1
ATOM 579 O O . ALA A 1 74 ? -5.098 0.634 5.143 1.00 98.62 74 ALA A O 1
ATOM 580 N N . ARG A 1 75 ? -5.575 1.234 7.250 1.00 98.62 75 ARG A N 1
ATOM 581 C CA . ARG A 1 75 ? -5.979 2.608 6.955 1.00 98.62 75 ARG A CA 1
ATOM 582 C C . ARG A 1 75 ? -4.984 3.584 7.567 1.00 98.62 75 ARG A C 1
ATOM 584 O O . ARG A 1 75 ? -4.589 3.423 8.719 1.00 98.62 75 ARG A O 1
ATOM 591 N N . MET A 1 76 ? -4.594 4.599 6.809 1.00 97.75 76 MET A N 1
ATOM 592 C CA . MET A 1 76 ? -3.779 5.704 7.307 1.00 97.75 76 MET A CA 1
ATOM 593 C C . MET A 1 76 ? -4.592 6.538 8.305 1.00 97.75 76 MET A C 1
ATOM 595 O O . MET A 1 76 ? -5.732 6.905 8.022 1.00 97.75 76 MET A O 1
ATOM 599 N N . LEU A 1 77 ? -4.026 6.814 9.483 1.00 96.75 77 LEU A N 1
ATOM 600 C CA . LEU A 1 77 ? -4.707 7.554 10.555 1.00 96.75 77 LEU A CA 1
ATOM 601 C C . LEU A 1 77 ? -4.219 8.994 10.713 1.00 96.75 77 LEU A C 1
ATOM 603 O O . LEU A 1 77 ? -4.925 9.819 11.289 1.00 96.75 77 LEU A O 1
ATOM 607 N N . ALA A 1 78 ? -3.003 9.279 10.261 1.00 93.31 78 ALA A N 1
ATOM 608 C CA . ALA A 1 78 ? -2.360 10.574 10.410 1.00 93.31 78 ALA A CA 1
ATOM 609 C C . ALA A 1 78 ? -1.484 10.863 9.186 1.00 93.31 78 ALA A C 1
ATOM 611 O O . ALA A 1 78 ? -0.971 9.906 8.596 1.00 93.31 78 ALA A O 1
ATOM 612 N N 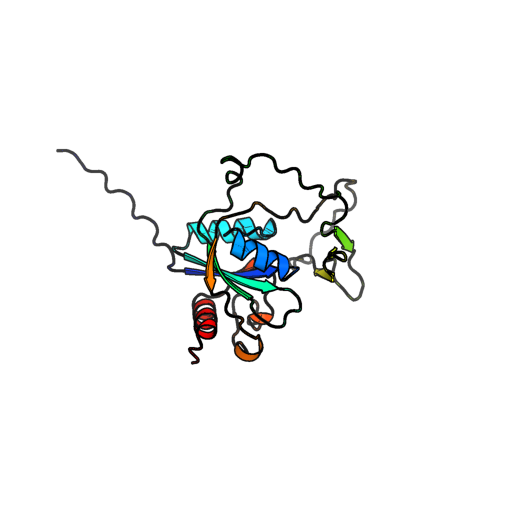. PRO A 1 79 ? -1.281 12.146 8.833 1.00 93.38 79 PRO A N 1
ATOM 613 C CA . PRO A 1 79 ? -0.276 12.523 7.850 1.00 93.38 79 PRO A CA 1
ATOM 614 C C . PRO A 1 79 ? 1.116 12.093 8.322 1.00 93.38 79 PRO A C 1
ATOM 616 O O . PRO A 1 79 ? 1.377 11.950 9.522 1.00 93.38 79 PRO A O 1
ATOM 619 N N . ILE A 1 80 ? 2.015 11.917 7.364 1.00 92.25 80 ILE A N 1
ATOM 620 C CA . ILE A 1 80 ? 3.430 11.672 7.611 1.00 92.25 80 ILE A CA 1
ATOM 621 C C . ILE A 1 80 ? 4.054 13.018 7.981 1.00 92.25 80 ILE A C 1
ATOM 623 O O . ILE A 1 80 ? 4.528 13.772 7.135 1.00 92.25 80 ILE A O 1
ATOM 627 N N . SER A 1 81 ? 3.974 13.341 9.270 1.00 79.19 81 SER A N 1
ATOM 628 C CA . SER A 1 81 ? 4.548 14.536 9.884 1.00 79.19 81 SER A CA 1
ATOM 629 C C . SER A 1 81 ? 5.527 14.069 10.954 1.00 79.19 81 SER A C 1
ATOM 631 O O . SER A 1 81 ? 5.148 13.293 11.828 1.00 79.19 81 SER A O 1
ATOM 633 N N . GLY A 1 82 ? 6.780 14.525 10.909 1.00 61.81 82 GLY A N 1
ATOM 634 C CA . GLY A 1 82 ? 7.881 14.036 11.761 1.00 61.81 82 GLY A CA 1
ATOM 635 C C . GLY A 1 82 ? 7.743 14.252 13.273 1.00 61.81 82 GLY A C 1
ATOM 636 O O . GLY A 1 82 ? 8.714 14.072 13.994 1.00 61.81 82 GLY A O 1
ATOM 637 N N . ASP A 1 83 ? 6.563 14.628 13.762 1.00 54.94 83 ASP A N 1
ATOM 638 C CA . ASP A 1 83 ? 6.294 14.999 15.154 1.00 54.94 83 ASP A CA 1
ATOM 639 C C . ASP A 1 83 ? 5.772 13.831 16.019 1.00 54.94 83 ASP A C 1
ATOM 641 O O . ASP A 1 83 ? 5.461 13.980 17.198 1.00 54.94 83 ASP A O 1
ATOM 645 N N . LEU A 1 84 ? 5.727 12.609 15.479 1.00 55.38 84 LEU A N 1
ATOM 646 C CA . LEU A 1 84 ? 5.437 11.409 16.280 1.00 55.38 84 LEU A CA 1
ATOM 647 C C . LEU A 1 84 ? 6.577 11.042 17.261 1.00 55.38 84 LEU A C 1
ATOM 649 O O . LEU A 1 84 ? 6.431 10.094 18.029 1.00 55.38 84 LEU A O 1
ATOM 653 N N . GLY A 1 85 ? 7.680 11.803 17.269 1.00 44.69 85 GLY A N 1
ATOM 654 C CA . GLY A 1 85 ? 8.825 11.642 18.170 1.00 44.69 85 GLY A CA 1
ATOM 655 C C . GLY A 1 85 ? 8.773 12.435 19.487 1.00 44.69 85 GLY A C 1
ATOM 656 O O . GLY A 1 85 ? 9.650 12.240 20.324 1.00 44.69 85 GLY A O 1
ATOM 657 N N . ALA A 1 86 ? 7.779 13.304 19.718 1.00 41.75 86 ALA A N 1
ATOM 658 C CA . ALA A 1 86 ? 7.764 14.184 20.899 1.00 41.75 86 ALA A CA 1
ATOM 659 C C . ALA A 1 86 ? 7.008 13.633 22.132 1.00 41.75 86 ALA A C 1
ATOM 661 O O . ALA A 1 86 ? 7.039 14.248 23.198 1.00 41.75 86 ALA A O 1
ATOM 662 N N . ALA A 1 87 ? 6.360 12.465 22.042 1.00 40.41 87 ALA A N 1
ATOM 663 C CA . ALA A 1 87 ? 5.622 11.866 23.159 1.00 40.41 87 ALA A CA 1
ATOM 664 C C . ALA A 1 87 ? 6.281 10.564 23.654 1.00 40.41 87 ALA A C 1
ATOM 666 O O . ALA A 1 87 ? 5.943 9.466 23.225 1.00 40.41 87 ALA A O 1
ATOM 667 N N . THR A 1 88 ? 7.224 10.728 24.589 1.00 42.25 88 THR A N 1
ATOM 668 C CA . THR A 1 88 ? 7.695 9.743 25.585 1.00 42.25 88 THR A CA 1
ATOM 669 C C . THR A 1 88 ? 8.068 8.343 25.077 1.00 42.25 88 THR A C 1
ATOM 671 O O . THR A 1 88 ? 7.245 7.431 25.056 1.00 42.25 88 THR A O 1
ATOM 674 N N . SER A 1 89 ? 9.360 8.120 24.837 1.00 34.06 89 SER A N 1
ATOM 675 C CA . SER A 1 89 ? 9.974 6.804 25.054 1.00 34.06 89 SER A CA 1
ATOM 676 C C . SER A 1 89 ? 10.989 6.933 26.193 1.00 34.06 89 SER A C 1
ATOM 678 O O . SER A 1 89 ? 11.962 7.671 26.031 1.00 34.06 89 SER A O 1
ATOM 680 N N . PRO A 1 90 ? 10.803 6.279 27.357 1.00 41.28 90 PRO A N 1
ATOM 681 C CA . PRO A 1 90 ? 11.916 6.074 28.264 1.00 41.28 90 PRO A CA 1
ATOM 682 C C . PRO A 1 90 ? 12.924 5.162 27.562 1.00 41.28 90 PRO A C 1
ATOM 684 O O . PRO A 1 90 ? 12.580 4.117 27.009 1.00 41.28 90 PRO A O 1
ATOM 687 N N . VAL A 1 91 ? 14.166 5.627 27.560 1.00 47.44 91 VAL A N 1
ATOM 688 C CA . VAL A 1 91 ? 15.365 4.964 27.058 1.00 47.44 91 VAL A CA 1
ATOM 689 C C . VAL A 1 91 ? 15.329 3.475 27.408 1.00 47.44 91 VAL A C 1
ATOM 691 O O . VAL A 1 91 ? 15.421 3.105 28.575 1.00 47.44 91 VAL A O 1
ATOM 694 N N . THR A 1 92 ? 15.209 2.613 26.400 1.00 35.97 92 THR A N 1
ATOM 695 C CA . THR A 1 92 ? 15.727 1.251 26.515 1.00 35.97 92 THR A CA 1
ATOM 696 C C . THR A 1 92 ? 16.812 1.138 25.466 1.00 35.97 92 THR A C 1
ATOM 698 O O . THR A 1 92 ? 16.540 0.929 24.285 1.00 35.97 92 THR A O 1
ATOM 701 N N . SER A 1 93 ? 18.042 1.373 25.908 1.00 44.06 93 SER A N 1
ATOM 702 C CA . SER A 1 93 ? 19.262 1.050 25.186 1.00 44.06 93 SER A CA 1
ATOM 703 C C . SER A 1 93 ? 19.219 -0.448 24.888 1.00 44.06 93 SER A C 1
ATOM 705 O O . SER A 1 93 ? 19.555 -1.269 25.737 1.00 44.06 93 SER A O 1
ATOM 707 N N . SER A 1 94 ? 18.700 -0.810 23.720 1.00 38.31 94 SER A N 1
ATOM 708 C CA . SER A 1 94 ? 18.969 -2.115 23.140 1.00 38.31 94 SER A CA 1
ATOM 709 C C . SER A 1 94 ? 20.180 -1.934 22.247 1.00 38.31 94 SER A C 1
ATOM 711 O O . SER A 1 94 ? 20.260 -1.007 21.445 1.00 38.31 94 SER A O 1
ATOM 713 N N . ASP A 1 95 ? 21.147 -2.789 22.516 1.00 37.91 95 ASP A N 1
ATOM 714 C CA . ASP A 1 95 ? 22.474 -2.902 21.941 1.00 37.91 95 ASP A CA 1
ATOM 715 C C . ASP A 1 95 ? 22.383 -3.292 20.453 1.00 37.91 95 ASP A C 1
ATOM 717 O O . ASP A 1 95 ? 22.691 -4.415 20.058 1.00 37.91 95 ASP A O 1
ATOM 721 N N . VAL A 1 96 ? 21.846 -2.400 19.615 1.00 39.59 96 VAL A N 1
ATOM 722 C CA . VAL A 1 96 ? 21.831 -2.594 18.164 1.00 39.59 96 VAL A CA 1
ATOM 723 C C . VAL A 1 96 ? 23.205 -2.183 17.665 1.00 39.59 96 VAL A C 1
ATOM 725 O O . VAL A 1 96 ? 23.521 -0.998 17.564 1.00 39.59 96 VAL A O 1
ATOM 728 N N . SER A 1 97 ? 24.043 -3.183 17.398 1.00 43.31 97 SER A N 1
ATOM 729 C CA . SER A 1 97 ? 25.279 -2.972 16.652 1.00 43.31 97 SER A CA 1
ATOM 730 C C . SER A 1 97 ? 24.946 -2.213 15.357 1.00 43.31 97 SER A C 1
ATOM 732 O O . SER A 1 97 ? 24.009 -2.608 14.663 1.00 43.31 97 SER A O 1
ATOM 734 N N . PRO A 1 98 ? 25.677 -1.144 15.006 1.00 49.81 98 PRO A N 1
ATOM 735 C CA . PRO A 1 98 ? 25.350 -0.257 13.882 1.00 49.81 98 PRO A CA 1
ATOM 736 C C . PRO A 1 98 ? 25.493 -0.900 12.488 1.00 49.81 98 PRO A C 1
ATOM 738 O O . PRO A 1 98 ? 25.444 -0.192 11.489 1.00 49.81 98 PRO A O 1
ATOM 741 N N . ASP A 1 99 ? 25.673 -2.222 12.405 1.00 53.03 99 ASP A N 1
ATOM 742 C CA . ASP A 1 99 ? 26.075 -2.933 11.189 1.00 53.03 99 ASP A CA 1
ATOM 743 C C . ASP A 1 99 ? 25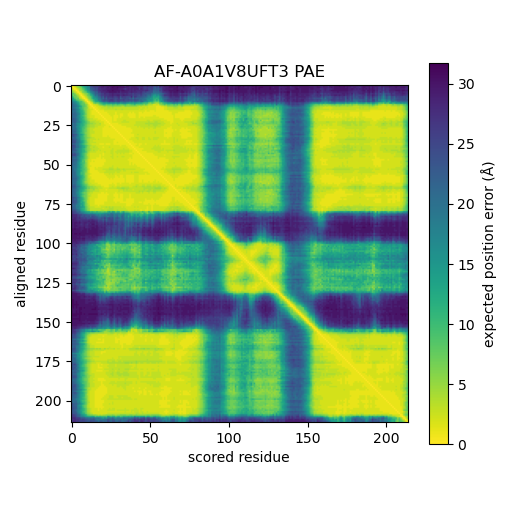.004 -3.871 10.597 1.00 53.03 99 ASP A C 1
ATOM 745 O O . ASP A 1 99 ? 25.245 -4.474 9.556 1.00 53.03 99 ASP A O 1
ATOM 749 N N . ASP A 1 100 ? 23.829 -3.990 11.230 1.00 61.72 100 ASP A N 1
ATOM 750 C CA . ASP A 1 100 ? 22.831 -5.038 10.922 1.00 61.72 100 ASP A CA 1
ATOM 751 C C . ASP A 1 100 ? 21.559 -4.514 10.210 1.00 61.72 100 ASP A C 1
ATOM 753 O O . ASP A 1 100 ? 20.527 -5.182 10.167 1.00 61.72 100 ASP A O 1
ATOM 757 N N . GLY A 1 101 ? 21.604 -3.279 9.694 1.00 65.31 101 GLY A N 1
ATOM 758 C CA . GLY A 1 101 ? 20.523 -2.666 8.911 1.00 65.31 101 GLY A CA 1
ATOM 759 C C . GLY A 1 101 ? 20.671 -2.888 7.396 1.00 65.31 101 GLY A C 1
ATOM 760 O O . GLY A 1 101 ? 21.779 -3.152 6.924 1.00 65.31 101 GLY A O 1
ATOM 761 N N . PRO A 1 102 ? 19.582 -2.748 6.612 1.00 76.38 102 PRO A N 1
ATOM 762 C CA . PRO A 1 102 ? 19.629 -2.888 5.158 1.00 76.38 102 PRO A CA 1
ATOM 763 C C . PRO A 1 102 ? 20.580 -1.858 4.532 1.00 76.38 102 PRO A C 1
ATOM 765 O O . PRO A 1 102 ? 20.452 -0.658 4.770 1.00 76.38 102 PRO A O 1
ATOM 768 N N . ARG A 1 103 ? 21.517 -2.318 3.696 1.00 81.50 103 ARG A N 1
ATOM 769 C CA . ARG A 1 103 ? 22.479 -1.472 2.971 1.00 81.50 103 ARG A CA 1
ATOM 770 C C . ARG A 1 103 ? 22.042 -1.257 1.523 1.00 81.50 103 ARG A C 1
ATOM 772 O O . ARG A 1 103 ? 21.626 -2.200 0.858 1.00 81.50 103 ARG A O 1
ATOM 779 N N . SER A 1 104 ? 22.194 -0.034 1.013 1.00 81.38 104 SER A N 1
ATOM 780 C CA . SER A 1 104 ? 21.915 0.321 -0.386 1.00 81.38 104 SER A CA 1
ATOM 781 C C . SER A 1 104 ? 23.216 0.547 -1.159 1.00 81.38 104 SER A C 1
ATOM 783 O O . SER A 1 104 ? 24.000 1.428 -0.813 1.00 81.38 104 SER A O 1
ATOM 785 N N . ILE A 1 105 ? 23.436 -0.223 -2.225 1.00 85.75 105 ILE A N 1
ATOM 786 C CA . ILE A 1 105 ? 24.631 -0.147 -3.076 1.00 85.75 105 ILE A CA 1
ATOM 787 C C . ILE A 1 105 ? 24.206 0.303 -4.482 1.00 85.75 105 ILE A C 1
ATOM 789 O O . ILE A 1 105 ? 23.560 -0.478 -5.185 1.00 85.75 105 ILE A O 1
ATOM 793 N N . PRO A 1 106 ? 24.547 1.525 -4.929 1.00 85.81 106 PRO A N 1
ATOM 794 C CA . PRO A 1 106 ? 24.174 2.005 -6.255 1.00 85.81 106 PRO A CA 1
ATOM 795 C C . PRO A 1 106 ? 24.872 1.200 -7.356 1.00 85.81 106 PRO A C 1
ATOM 797 O O . PRO A 1 1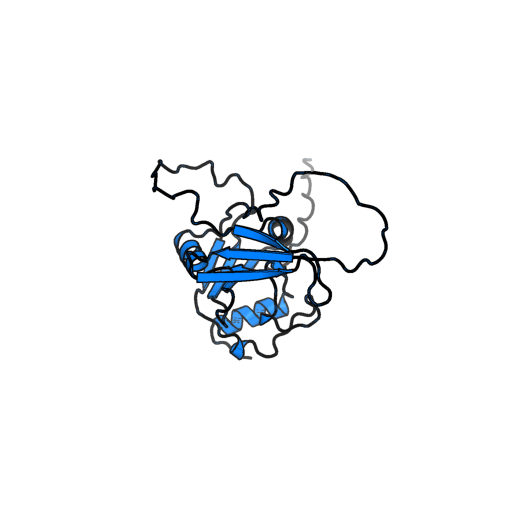06 ? 26.043 0.833 -7.249 1.00 85.81 106 PRO A O 1
ATOM 800 N N . THR A 1 107 ? 24.153 0.955 -8.445 1.00 86.69 107 THR A N 1
ATOM 801 C CA . THR A 1 107 ? 24.641 0.248 -9.629 1.00 86.69 107 THR A CA 1
ATOM 802 C C . THR A 1 107 ? 24.380 1.095 -10.877 1.00 86.69 107 THR A C 1
ATOM 804 O O . THR A 1 107 ? 23.225 1.460 -11.125 1.00 86.69 107 THR A O 1
ATOM 807 N N . PRO A 1 108 ? 25.409 1.408 -11.682 1.00 87.62 108 PRO A N 1
ATOM 808 C CA . PRO A 1 108 ? 25.223 2.152 -12.922 1.00 87.62 108 PRO A CA 1
ATOM 809 C C . PRO A 1 108 ? 24.431 1.332 -13.948 1.00 87.62 108 PRO A C 1
ATOM 811 O O . PRO A 1 108 ? 24.392 0.101 -13.881 1.00 87.62 108 PRO A O 1
ATOM 814 N N . ALA A 1 109 ? 23.837 2.018 -14.927 1.00 88.88 109 ALA A N 1
ATOM 815 C CA . ALA A 1 109 ? 23.183 1.359 -16.051 1.00 88.88 109 ALA A CA 1
ATOM 816 C C . ALA A 1 109 ? 24.181 0.494 -16.840 1.00 88.88 109 ALA A C 1
ATOM 818 O O . ALA A 1 109 ? 25.338 0.866 -17.050 1.00 88.88 109 ALA A O 1
ATOM 819 N N . THR A 1 110 ? 23.715 -0.661 -17.302 1.00 86.56 110 THR A N 1
ATOM 820 C CA . THR A 1 110 ? 24.457 -1.584 -18.168 1.00 86.56 110 THR A CA 1
ATOM 821 C C . THR A 1 110 ? 23.690 -1.794 -19.472 1.00 86.56 110 THR A C 1
ATOM 823 O O . THR A 1 110 ? 22.543 -1.379 -19.601 1.00 86.56 110 THR A O 1
ATOM 826 N N . ALA A 1 111 ? 24.286 -2.485 -20.448 1.00 86.25 111 ALA A N 1
ATOM 827 C CA . ALA A 1 111 ? 23.611 -2.785 -21.716 1.00 86.25 111 ALA A CA 1
ATOM 828 C C . ALA A 1 111 ? 22.302 -3.594 -21.557 1.00 86.25 111 ALA A C 1
ATOM 830 O O . ALA A 1 111 ? 21.498 -3.638 -22.484 1.00 86.25 111 ALA A O 1
ATOM 831 N N . THR A 1 112 ? 22.096 -4.261 -20.415 1.00 83.50 112 THR A N 1
ATOM 832 C CA . THR A 1 112 ? 20.978 -5.190 -20.183 1.00 83.50 112 THR A CA 1
ATOM 833 C C . THR A 1 112 ? 20.107 -4.846 -18.972 1.00 83.50 112 THR A C 1
ATOM 835 O O . THR A 1 112 ? 19.086 -5.504 -18.770 1.00 83.50 112 THR A O 1
ATOM 838 N N . ALA A 1 113 ? 20.472 -3.842 -18.172 1.00 80.44 113 ALA A N 1
ATOM 839 C CA . ALA A 1 113 ? 19.705 -3.400 -17.009 1.00 80.44 113 ALA A CA 1
ATOM 840 C C . ALA A 1 113 ? 19.867 -1.882 -16.804 1.00 80.44 113 ALA A C 1
ATOM 842 O O . ALA A 1 113 ? 20.992 -1.389 -16.942 1.00 80.44 113 ALA A O 1
ATOM 843 N N . PRO A 1 114 ? 18.787 -1.145 -16.471 1.00 87.81 114 PRO A N 1
ATOM 844 C CA . PRO A 1 114 ? 18.872 0.290 -16.206 1.00 87.81 114 PRO A CA 1
ATOM 845 C C . PRO A 1 114 ? 19.695 0.580 -14.944 1.00 87.81 114 PRO A C 1
ATOM 847 O O . PRO A 1 114 ? 20.147 -0.343 -14.266 1.00 87.81 114 PRO A O 1
ATOM 850 N N . SER A 1 115 ? 19.921 1.859 -14.631 1.00 89.06 115 SER A N 1
ATOM 851 C CA . SER A 1 115 ? 20.516 2.221 -13.343 1.00 89.06 115 SER A CA 1
ATOM 852 C C . SER A 1 115 ? 19.586 1.832 -12.196 1.00 89.06 115 SER A C 1
ATOM 854 O O . SER A 1 115 ? 18.369 1.693 -12.358 1.00 89.06 115 SER A O 1
ATOM 856 N N . GLY A 1 116 ? 20.175 1.615 -11.032 1.00 87.69 116 GLY A N 1
ATOM 857 C CA . GLY A 1 116 ? 19.425 1.234 -9.851 1.00 87.69 116 GLY A CA 1
ATOM 858 C C . GLY A 1 116 ? 20.340 0.993 -8.674 1.00 87.69 116 GLY A C 1
ATOM 859 O O . GLY A 1 116 ? 21.445 1.534 -8.605 1.00 87.69 116 GLY A O 1
ATOM 860 N N . ARG A 1 117 ? 19.900 0.147 -7.749 1.00 87.31 117 ARG A N 1
ATOM 861 C CA . ARG A 1 117 ? 20.634 -0.152 -6.521 1.00 87.31 117 ARG A CA 1
ATOM 862 C C . ARG A 1 117 ? 20.332 -1.544 -5.990 1.00 87.31 117 ARG A C 1
ATOM 864 O O . ARG A 1 117 ? 19.230 -2.063 -6.151 1.00 87.31 117 ARG A O 1
ATOM 871 N N . ILE A 1 118 ? 21.318 -2.145 -5.337 1.00 85.31 118 ILE A N 1
ATOM 872 C CA . ILE A 1 118 ? 21.166 -3.388 -4.582 1.00 85.31 118 ILE A CA 1
ATOM 873 C C . ILE A 1 118 ? 20.798 -3.029 -3.147 1.00 85.31 118 ILE A C 1
ATOM 875 O O . ILE A 1 118 ? 21.537 -2.298 -2.494 1.00 85.31 118 ILE A O 1
ATOM 879 N N . ILE A 1 119 ? 19.690 -3.579 -2.663 1.00 84.38 119 ILE A N 1
ATOM 880 C CA . ILE A 1 119 ? 19.294 -3.539 -1.259 1.00 84.38 119 ILE A CA 1
ATOM 881 C C . ILE A 1 119 ? 19.717 -4.858 -0.622 1.00 84.38 119 ILE A C 1
ATOM 883 O O . ILE A 1 119 ? 19.180 -5.915 -0.966 1.00 84.38 119 ILE A O 1
ATOM 887 N N . ASP A 1 120 ? 20.709 -4.791 0.263 1.00 82.50 120 ASP A N 1
ATOM 888 C CA . ASP A 1 120 ? 21.290 -5.913 0.998 1.00 82.50 120 ASP A CA 1
ATOM 889 C C . ASP A 1 120 ? 20.858 -5.865 2.468 1.00 82.50 120 ASP A C 1
ATOM 891 O O . ASP A 1 120 ? 21.391 -5.104 3.270 1.00 82.50 120 ASP A O 1
ATOM 895 N N . ASP A 1 121 ? 19.880 -6.698 2.805 1.00 82.62 121 ASP A N 1
ATOM 896 C CA . ASP A 1 121 ? 19.457 -7.051 4.161 1.00 82.62 121 ASP A CA 1
ATOM 897 C C . ASP A 1 121 ? 19.746 -8.547 4.390 1.00 82.62 121 ASP A C 1
ATOM 899 O O . ASP A 1 121 ? 18.868 -9.364 4.698 1.00 82.62 121 ASP A O 1
ATOM 903 N N . SER A 1 122 ? 20.987 -8.959 4.111 1.00 80.50 122 SER A N 1
ATOM 904 C CA . SER A 1 122 ? 21.442 -10.349 4.244 1.00 80.50 122 SER A CA 1
ATOM 905 C C . SER A 1 122 ? 21.261 -10.904 5.656 1.00 80.50 122 SER A C 1
ATOM 907 O O . SER A 1 122 ? 20.920 -12.082 5.789 1.00 80.50 122 SER A O 1
ATOM 909 N N . ALA A 1 123 ? 21.377 -10.063 6.688 1.00 79.31 123 ALA A N 1
ATOM 910 C CA . ALA A 1 123 ? 21.082 -10.410 8.078 1.00 79.31 123 ALA A CA 1
ATOM 911 C C . ALA A 1 123 ? 19.663 -10.976 8.258 1.00 79.31 123 ALA A C 1
ATOM 913 O O . ALA A 1 123 ? 19.439 -11.905 9.038 1.00 79.31 123 ALA A O 1
ATOM 914 N N . ARG A 1 124 ? 18.701 -10.473 7.474 1.00 77.88 124 ARG A N 1
ATOM 915 C CA . ARG A 1 124 ? 17.292 -10.898 7.490 1.00 77.88 124 ARG A CA 1
ATOM 916 C C . ARG A 1 124 ? 16.914 -11.690 6.235 1.00 77.88 124 ARG A C 1
ATOM 918 O O . ARG A 1 124 ? 15.734 -11.920 5.962 1.00 77.88 124 ARG A O 1
ATOM 925 N N . GLY A 1 125 ? 17.919 -12.158 5.490 1.00 79.25 125 GLY A N 1
ATOM 926 C CA . GLY A 1 125 ? 17.783 -13.066 4.352 1.00 79.25 125 GLY A CA 1
ATOM 927 C C . GLY A 1 125 ? 17.238 -12.426 3.074 1.00 79.25 125 GLY A C 1
ATOM 928 O O . GLY A 1 125 ? 16.714 -13.143 2.219 1.00 79.25 125 GLY A O 1
ATOM 929 N N . THR A 1 126 ? 17.331 -11.103 2.922 1.00 79.88 126 THR A N 1
ATOM 930 C CA . THR A 1 126 ? 16.751 -10.385 1.779 1.00 79.88 126 THR A CA 1
ATOM 931 C C . THR A 1 126 ? 17.806 -9.596 1.019 1.00 79.88 126 THR A C 1
ATOM 933 O O . THR A 1 126 ? 18.334 -8.617 1.514 1.00 79.88 126 THR A O 1
ATOM 936 N N . ILE A 1 127 ? 18.064 -9.989 -0.231 1.00 84.31 127 ILE A N 1
ATOM 937 C CA . ILE A 1 127 ? 18.857 -9.198 -1.181 1.00 84.31 127 ILE A CA 1
ATOM 938 C C . ILE A 1 127 ? 18.073 -9.077 -2.488 1.00 84.31 127 ILE A C 1
ATOM 940 O O . ILE A 1 127 ? 17.543 -10.075 -3.006 1.00 84.31 127 ILE A O 1
ATOM 944 N N . PHE A 1 128 ? 17.944 -7.865 -3.017 1.00 83.06 128 PHE A N 1
ATOM 945 C CA . PHE A 1 128 ? 17.311 -7.620 -4.314 1.00 83.06 128 PHE A CA 1
ATOM 946 C C . PHE A 1 128 ? 17.819 -6.324 -4.946 1.00 83.06 128 PHE A C 1
ATOM 948 O O . PHE A 1 128 ? 18.457 -5.507 -4.294 1.00 83.06 128 PHE A O 1
ATOM 955 N N . TRP A 1 129 ? 17.545 -6.169 -6.237 1.00 85.50 129 TRP A N 1
ATOM 956 C CA . TRP A 1 129 ? 17.883 -4.979 -7.002 1.00 85.50 129 TRP A CA 1
ATOM 957 C C . TRP A 1 129 ? 16.614 -4.184 -7.318 1.00 85.50 129 TRP A C 1
ATOM 959 O O . 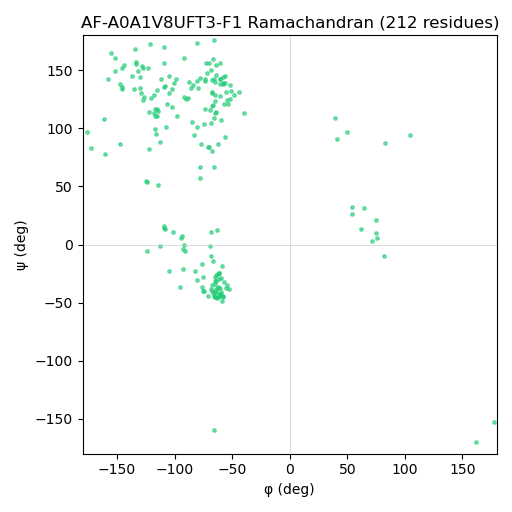TRP A 1 129 ? 15.598 -4.776 -7.698 1.00 85.50 129 TRP A O 1
ATOM 969 N N . GLU A 1 130 ? 16.673 -2.868 -7.160 1.00 83.06 130 GLU A N 1
ATOM 970 C CA . GLU A 1 130 ? 15.607 -1.921 -7.477 1.00 83.06 130 GLU A CA 1
ATOM 971 C C . GLU A 1 130 ? 16.092 -0.963 -8.568 1.00 83.06 130 GLU A C 1
ATOM 973 O O . GLU A 1 130 ? 17.178 -0.397 -8.454 1.00 83.06 130 GLU A O 1
ATOM 978 N N . ALA A 1 131 ? 15.304 -0.810 -9.635 1.00 83.06 131 ALA A N 1
ATOM 979 C CA . ALA A 1 131 ? 15.583 0.165 -10.688 1.00 83.06 131 ALA A CA 1
ATOM 980 C C . ALA A 1 131 ? 15.271 1.570 -10.182 1.00 83.06 131 ALA A C 1
ATOM 982 O O . ALA A 1 131 ? 14.227 1.754 -9.556 1.00 83.06 131 ALA A O 1
ATOM 983 N N . ASP A 1 132 ? 16.098 2.554 -10.528 1.00 81.00 132 ASP A N 1
ATOM 984 C CA . ASP A 1 132 ? 15.709 3.948 -10.329 1.00 81.00 132 ASP A CA 1
ATOM 985 C C . ASP A 1 132 ? 14.539 4.281 -11.275 1.00 81.00 132 ASP A C 1
ATOM 987 O O . ASP A 1 132 ? 14.491 3.812 -12.420 1.00 81.00 132 ASP A O 1
ATOM 991 N N . ASP A 1 133 ? 13.570 5.070 -10.804 1.00 64.19 133 ASP A N 1
ATOM 992 C CA . ASP A 1 133 ? 12.479 5.565 -11.644 1.00 64.19 133 ASP A CA 1
ATOM 993 C C . ASP A 1 133 ? 13.032 6.616 -12.617 1.00 64.19 133 ASP A C 1
ATOM 995 O O . ASP A 1 133 ? 12.995 7.820 -12.375 1.00 64.19 133 ASP A O 1
ATOM 999 N N . VAL A 1 134 ? 13.580 6.151 -13.739 1.00 53.28 134 VAL A N 1
ATOM 1000 C CA . VAL A 1 134 ? 13.842 7.009 -14.891 1.00 53.28 134 VAL A CA 1
ATOM 1001 C C . VAL A 1 134 ? 12.503 7.302 -15.561 1.00 53.28 134 VAL A C 1
ATOM 1003 O O . VAL A 1 134 ? 11.915 6.450 -16.226 1.00 53.28 134 VAL A O 1
ATOM 1006 N N . ALA A 1 135 ? 11.987 8.513 -15.342 1.00 47.03 135 ALA A N 1
ATOM 1007 C CA . ALA A 1 135 ? 11.043 9.104 -16.277 1.00 47.03 135 ALA A CA 1
ATOM 1008 C C . ALA A 1 135 ? 11.707 9.058 -17.661 1.00 47.03 135 ALA A C 1
ATOM 1010 O O . ALA A 1 135 ? 12.827 9.542 -17.829 1.00 47.03 135 ALA A O 1
ATOM 1011 N N . GLU A 1 136 ? 11.064 8.389 -18.613 1.00 44.09 136 GLU A N 1
ATOM 1012 C CA . GLU A 1 136 ? 11.511 8.322 -20.001 1.00 44.09 136 GLU A CA 1
ATOM 1013 C C . GLU A 1 136 ? 11.389 9.716 -20.637 1.00 44.09 136 GLU A C 1
ATOM 1015 O O . GLU A 1 136 ? 10.421 9.997 -21.330 1.00 44.09 136 GLU A O 1
ATOM 1020 N N . ASP A 1 137 ? 12.362 10.591 -20.392 1.00 37.62 137 ASP A N 1
ATOM 1021 C CA . ASP A 1 137 ? 12.594 11.797 -21.185 1.00 37.62 137 ASP A CA 1
ATOM 1022 C C . ASP A 1 137 ? 14.031 11.736 -21.721 1.00 37.62 137 ASP A C 1
ATOM 1024 O O . ASP A 1 137 ? 14.979 12.292 -21.161 1.00 37.62 137 ASP A O 1
ATOM 1028 N N . GLU A 1 138 ? 14.202 11.007 -22.826 1.00 47.31 138 GLU A N 1
ATOM 1029 C CA . GLU A 1 138 ? 15.374 11.145 -23.689 1.00 47.31 138 GLU A CA 1
ATOM 1030 C C . GLU A 1 138 ? 15.305 12.495 -24.417 1.00 47.31 138 GLU A C 1
ATOM 1032 O O . GLU A 1 138 ? 14.803 12.546 -25.533 1.00 47.31 138 GLU A O 1
ATOM 1037 N N . ASP A 1 139 ? 15.765 13.578 -23.778 1.00 38.25 139 ASP A N 1
ATOM 1038 C CA . ASP A 1 139 ? 16.623 14.601 -24.410 1.00 38.25 139 ASP A CA 1
ATOM 1039 C C . ASP A 1 139 ? 17.058 15.669 -23.384 1.00 38.25 139 ASP A C 1
ATOM 1041 O O . ASP A 1 139 ? 16.334 16.623 -23.095 1.00 38.25 139 ASP A O 1
ATOM 1045 N N . SER A 1 140 ? 18.256 15.545 -22.807 1.00 35.09 140 SER A N 1
ATOM 1046 C CA . SER A 1 140 ? 18.972 16.684 -22.210 1.00 35.09 140 SER A CA 1
ATOM 1047 C C . SER A 1 140 ? 20.460 16.358 -22.060 1.00 35.09 140 SER A C 1
ATOM 1049 O O . SER A 1 140 ? 20.833 15.556 -21.201 1.00 35.09 140 SER A O 1
ATOM 1051 N N . PRO A 1 141 ? 21.344 16.969 -22.869 1.00 39.69 141 PRO A N 1
ATOM 1052 C CA . PRO A 1 141 ? 22.774 16.818 -22.695 1.00 39.69 141 PRO A CA 1
ATOM 1053 C C . PRO A 1 141 ? 23.246 17.762 -21.582 1.00 39.69 141 PRO A C 1
ATOM 1055 O O . PRO A 1 141 ? 22.834 18.919 -21.539 1.00 39.69 141 PRO A O 1
ATOM 1058 N N . LEU A 1 142 ? 24.185 17.270 -20.765 1.00 42.81 142 LEU A N 1
ATOM 1059 C CA . LEU A 1 142 ? 24.969 17.945 -19.711 1.00 42.81 142 LEU A CA 1
ATOM 1060 C C . LEU A 1 142 ? 24.531 17.642 -18.268 1.00 42.81 142 LEU A C 1
ATOM 1062 O O . LEU A 1 142 ? 23.766 18.386 -17.658 1.00 42.81 142 LEU A O 1
ATOM 1066 N N . LYS A 1 143 ? 25.185 16.641 -17.664 1.00 33.84 143 LYS A N 1
ATOM 1067 C CA . LYS A 1 143 ? 25.763 16.793 -16.316 1.00 33.84 143 LYS A CA 1
ATOM 1068 C C . LYS A 1 143 ? 26.841 15.740 -16.046 1.00 33.84 143 LYS A C 1
ATOM 1070 O O . LYS A 1 143 ? 26.635 14.764 -15.334 1.00 33.84 143 LYS A O 1
ATOM 1075 N N . GLU A 1 144 ? 28.026 15.976 -16.601 1.00 35.88 144 GLU A N 1
ATOM 1076 C CA . GLU A 1 144 ? 29.255 15.493 -15.975 1.00 35.88 144 GLU A CA 1
ATOM 1077 C C . GLU A 1 144 ? 29.719 16.531 -14.942 1.00 35.88 144 GLU A C 1
ATOM 1079 O O . GLU A 1 144 ? 29.757 17.726 -15.226 1.00 35.88 144 GLU A O 1
ATOM 1084 N N . GLN A 1 145 ? 30.098 16.022 -13.766 1.00 38.25 145 GLN A N 1
ATOM 1085 C CA . GLN A 1 145 ? 30.844 16.674 -12.679 1.00 38.25 145 GLN A CA 1
ATOM 1086 C C . GLN A 1 145 ? 30.072 17.561 -11.681 1.00 38.25 145 GLN A C 1
ATOM 1088 O O . GLN A 1 145 ? 30.061 18.785 -11.750 1.00 38.25 145 GLN A O 1
ATOM 1093 N N . ALA A 1 146 ? 29.559 16.893 -10.643 1.00 36.16 146 ALA A N 1
ATOM 1094 C CA . ALA A 1 146 ? 29.656 17.310 -9.238 1.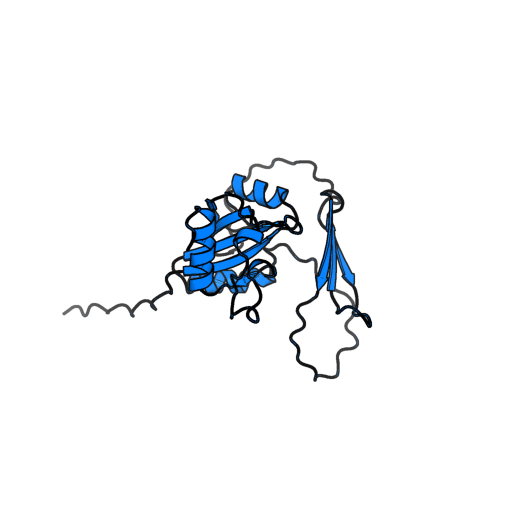00 36.16 146 ALA A CA 1
ATOM 1095 C C . ALA A 1 146 ? 29.729 16.013 -8.399 1.00 36.16 146 ALA A C 1
ATOM 1097 O O . ALA A 1 146 ? 28.743 15.300 -8.271 1.00 36.16 146 ALA A O 1
ATOM 1098 N N . THR A 1 147 ? 30.917 15.442 -8.193 1.00 31.88 147 THR A N 1
ATOM 1099 C CA . THR A 1 147 ? 31.666 15.478 -6.920 1.00 31.88 147 THR A CA 1
ATOM 1100 C C . THR A 1 147 ? 30.800 15.343 -5.663 1.00 31.88 147 THR A C 1
ATOM 1102 O O . THR A 1 147 ? 30.130 16.296 -5.288 1.00 31.88 147 THR A O 1
ATOM 1105 N N . ASN A 1 148 ? 30.924 14.175 -5.019 1.00 38.78 148 ASN A N 1
ATOM 1106 C CA . ASN A 1 148 ? 30.743 13.895 -3.590 1.00 38.78 148 ASN A CA 1
ATOM 1107 C C . ASN A 1 148 ? 29.572 14.578 -2.872 1.00 38.78 148 ASN A C 1
ATOM 1109 O O . ASN A 1 148 ? 29.752 15.630 -2.275 1.00 38.78 148 ASN A O 1
ATOM 1113 N N . ASP A 1 149 ? 28.428 13.897 -2.866 1.00 36.34 149 ASP A N 1
ATOM 1114 C CA . ASP A 1 149 ? 27.632 13.613 -1.661 1.00 36.34 149 ASP A CA 1
ATOM 1115 C C . ASP A 1 149 ? 26.509 12.660 -2.083 1.00 36.34 149 ASP A C 1
ATOM 1117 O O . ASP A 1 149 ? 25.414 13.068 -2.453 1.00 36.34 149 ASP A O 1
ATOM 1121 N N . LEU A 1 150 ? 26.809 11.361 -2.135 1.00 39.91 150 LEU A N 1
ATOM 1122 C CA . LEU A 1 150 ? 25.802 10.330 -2.402 1.00 39.91 150 LEU A CA 1
ATOM 1123 C C . LEU A 1 150 ? 25.804 9.305 -1.270 1.00 39.91 150 LEU A C 1
ATOM 1125 O O . LEU A 1 150 ? 25.864 8.101 -1.491 1.00 39.91 150 LEU A O 1
ATOM 1129 N N . SER A 1 151 ? 25.666 9.806 -0.046 1.00 36.09 151 SER A N 1
ATOM 1130 C CA . SER A 1 151 ? 24.832 9.149 0.957 1.00 36.09 151 SER A CA 1
ATOM 1131 C C . SER A 1 151 ? 23.367 9.478 0.654 1.00 36.09 151 SER A C 1
ATOM 1133 O O . SER A 1 151 ? 22.654 10.027 1.483 1.00 36.09 151 SER A O 1
ATOM 1135 N N . ALA A 1 152 ? 22.903 9.157 -0.557 1.00 39.44 152 ALA A N 1
ATOM 1136 C CA . ALA A 1 152 ? 21.488 8.886 -0.752 1.00 39.44 152 ALA A CA 1
ATOM 1137 C C . ALA A 1 152 ? 21.268 7.467 -0.222 1.00 39.44 152 ALA A C 1
ATOM 1139 O O . ALA A 1 152 ? 21.028 6.517 -0.975 1.00 39.44 152 ALA A O 1
ATOM 1140 N N . GLU A 1 153 ? 21.425 7.324 1.098 1.00 43.47 153 GLU A N 1
ATOM 1141 C CA . GLU A 1 153 ? 20.662 6.329 1.827 1.00 43.47 153 GLU A CA 1
ATOM 1142 C C . GLU A 1 153 ? 19.240 6.464 1.277 1.00 43.47 153 GLU A C 1
ATOM 1144 O O . GLU A 1 153 ? 18.740 7.575 1.089 1.00 43.47 153 GLU A O 1
ATOM 1149 N N . GLN A 1 154 ? 18.601 5.359 0.899 1.00 52.25 154 GLN A N 1
ATOM 1150 C CA . GLN A 1 154 ? 17.147 5.389 0.878 1.00 52.25 154 GLN A CA 1
ATOM 1151 C C . GLN A 1 154 ? 16.769 5.645 2.329 1.00 52.25 154 GLN A C 1
ATOM 1153 O O . GLN A 1 154 ? 16.655 4.691 3.098 1.00 52.25 154 GLN A O 1
ATOM 1158 N N . GLU A 1 155 ? 16.723 6.919 2.724 1.00 67.00 155 GLU A N 1
ATOM 1159 C CA . GLU A 1 155 ? 16.312 7.315 4.050 1.00 67.00 155 GLU A CA 1
ATOM 1160 C C . GLU A 1 155 ? 14.899 6.775 4.142 1.00 67.00 155 GLU A C 1
ATOM 1162 O O . GLU A 1 155 ? 13.970 7.152 3.422 1.00 67.00 155 GLU A O 1
ATOM 1167 N N . LEU A 1 156 ? 14.781 5.716 4.932 1.00 73.00 156 LEU A N 1
ATOM 1168 C CA . LEU A 1 156 ? 13.496 5.263 5.373 1.00 73.00 156 LEU A CA 1
ATOM 1169 C C . LEU A 1 156 ? 12.836 6.509 5.967 1.00 73.00 156 LEU A C 1
ATOM 1171 O O . LEU A 1 156 ? 13.433 7.181 6.807 1.00 73.00 156 LEU A O 1
ATOM 1175 N N . GLY A 1 157 ? 11.649 6.832 5.471 1.00 80.75 157 GLY A N 1
ATOM 1176 C CA . GLY A 1 157 ? 10.968 8.062 5.814 1.00 80.75 157 GLY A CA 1
ATOM 1177 C C . GLY A 1 157 ? 10.551 8.107 7.281 1.00 80.75 157 GLY A C 1
ATOM 1178 O O . GLY A 1 157 ? 11.030 7.384 8.158 1.00 80.75 157 GLY A O 1
ATOM 1179 N N . ARG A 1 158 ? 9.588 8.957 7.594 1.00 86.56 158 ARG A N 1
ATOM 1180 C CA . ARG A 1 158 ? 9.123 9.138 8.969 1.00 86.56 158 ARG A CA 1
ATOM 1181 C C . ARG A 1 158 ? 8.023 8.128 9.296 1.00 86.56 158 ARG A C 1
ATOM 1183 O O . ARG A 1 158 ? 7.144 7.879 8.466 1.00 86.56 158 ARG A O 1
ATOM 1190 N N . PRO A 1 159 ? 8.018 7.540 10.508 1.00 91.56 159 PRO A N 1
ATOM 1191 C CA . PRO A 1 159 ? 6.945 6.645 10.905 1.00 91.56 159 PRO A CA 1
ATOM 1192 C C . PRO A 1 159 ? 5.628 7.417 11.000 1.00 91.56 159 PRO A C 1
ATOM 1194 O O . PRO A 1 159 ? 5.581 8.523 11.539 1.00 91.56 159 PRO A O 1
ATOM 1197 N N . PHE A 1 160 ? 4.539 6.809 10.540 1.00 94.50 160 PHE A N 1
ATOM 1198 C CA . PHE A 1 160 ? 3.192 7.365 10.622 1.00 94.50 160 PHE A CA 1
ATOM 1199 C C . PHE A 1 160 ? 2.188 6.322 11.111 1.00 94.50 160 PHE A C 1
ATOM 1201 O O . PHE A 1 160 ? 2.402 5.111 11.017 1.00 94.50 160 PHE A O 1
ATOM 1208 N N . ARG A 1 161 ? 1.084 6.797 11.696 1.00 96.69 161 ARG A N 1
ATOM 1209 C CA . ARG A 1 161 ? 0.087 5.923 12.324 1.00 96.69 161 ARG A CA 1
ATOM 1210 C C . ARG A 1 161 ? -0.828 5.290 11.288 1.00 96.69 161 ARG A C 1
ATOM 1212 O O . ARG A 1 161 ? -1.399 5.979 10.440 1.00 96.69 161 ARG A O 1
ATOM 1219 N N . ILE A 1 162 ? -1.040 3.991 11.451 1.00 98.06 162 ILE A N 1
ATOM 1220 C CA . ILE A 1 162 ? -1.971 3.204 10.651 1.00 98.06 162 ILE A CA 1
ATOM 1221 C C . ILE A 1 162 ? -2.833 2.318 11.551 1.00 98.06 162 ILE A C 1
ATOM 1223 O O . ILE A 1 162 ? -2.455 1.975 12.670 1.00 98.06 162 ILE A O 1
ATOM 1227 N N . GLU A 1 163 ? -3.990 1.923 11.044 1.00 98.38 163 GLU A N 1
ATOM 1228 C CA . GLU A 1 163 ? -4.892 0.964 11.673 1.00 98.38 163 GLU A CA 1
ATOM 1229 C C . GLU A 1 163 ? -5.022 -0.261 10.778 1.00 98.38 163 GLU A C 1
ATOM 1231 O O . GLU A 1 163 ? -5.604 -0.180 9.696 1.00 98.38 163 GLU A O 1
ATOM 1236 N N . TRP A 1 164 ? -4.471 -1.394 11.211 1.00 98.38 164 TRP A N 1
ATOM 1237 C CA . TRP A 1 164 ? -4.641 -2.660 10.504 1.00 98.38 164 TRP A CA 1
ATOM 1238 C C . TRP A 1 164 ? -6.102 -3.101 10.566 1.00 98.38 164 TRP A C 1
ATOM 1240 O O . TRP A 1 164 ? -6.642 -3.319 11.646 1.00 98.38 164 TRP A O 1
ATOM 1250 N N . ILE A 1 165 ? -6.729 -3.252 9.398 1.00 97.88 165 ILE A N 1
ATOM 1251 C CA . ILE A 1 165 ? -8.119 -3.715 9.283 1.00 97.88 165 ILE A CA 1
ATOM 1252 C C . ILE A 1 165 ? -8.146 -5.223 9.029 1.00 97.88 165 ILE A C 1
ATOM 1254 O O . ILE A 1 165 ? -9.010 -5.929 9.541 1.00 97.88 165 ILE A O 1
ATOM 1258 N N . SER A 1 166 ? -7.191 -5.735 8.248 1.00 96.44 166 SER A N 1
ATOM 1259 C CA . SER A 1 166 ? -7.033 -7.170 8.029 1.00 96.44 166 SER A CA 1
ATOM 1260 C C . SER A 1 166 ? -5.568 -7.544 7.884 1.00 96.44 166 SER A C 1
ATOM 1262 O O . SER A 1 166 ? -4.821 -6.904 7.148 1.00 96.44 166 SER A O 1
ATOM 1264 N N . THR A 1 167 ? -5.183 -8.631 8.545 1.00 96.19 167 THR A N 1
ATOM 1265 C CA . THR A 1 167 ? -3.911 -9.345 8.351 1.00 96.19 167 THR A CA 1
A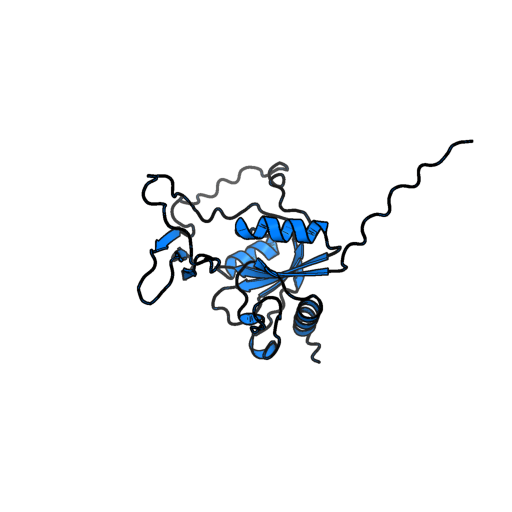TOM 1266 C C . THR A 1 167 ? -4.123 -10.697 7.658 1.00 96.19 167 THR A C 1
ATOM 1268 O O . THR A 1 167 ? -3.230 -11.545 7.639 1.00 96.19 167 THR A O 1
ATOM 1271 N N . GLY A 1 168 ? -5.319 -10.917 7.094 1.00 94.12 168 GLY A N 1
ATOM 1272 C CA . GLY A 1 168 ? -5.637 -12.116 6.330 1.00 94.12 168 GLY A CA 1
ATOM 1273 C C . GLY A 1 168 ? -4.793 -12.180 5.061 1.00 94.12 168 GLY A C 1
ATOM 1274 O O . GLY A 1 168 ? -4.819 -11.259 4.250 1.00 94.12 168 GLY A O 1
ATOM 1275 N N . ARG A 1 169 ? -4.046 -13.270 4.877 1.00 95.81 169 ARG A N 1
ATOM 1276 C CA . ARG A 1 169 ? -3.206 -13.450 3.690 1.00 95.81 169 ARG A CA 1
ATOM 1277 C C . ARG A 1 169 ? -4.064 -13.621 2.442 1.00 95.81 169 ARG A C 1
ATOM 1279 O O . ARG A 1 169 ? -4.988 -14.438 2.421 1.00 95.81 169 ARG A O 1
ATOM 1286 N N . LEU A 1 170 ? -3.736 -12.876 1.389 1.00 97.06 170 LEU A N 1
ATOM 1287 C CA . LEU A 1 170 ? -4.383 -12.993 0.084 1.00 97.06 170 LEU A CA 1
ATOM 1288 C C . LEU A 1 170 ? -3.360 -13.448 -0.966 1.00 97.06 170 LEU A C 1
ATOM 1290 O O . LEU A 1 170 ? -2.614 -12.620 -1.497 1.00 97.06 170 LEU A O 1
ATOM 1294 N N . PRO A 1 171 ? -3.339 -14.748 -1.311 1.00 97.12 171 PRO A N 1
ATOM 1295 C CA . PRO A 1 171 ? -2.461 -15.267 -2.352 1.00 97.12 171 PRO A CA 1
ATOM 1296 C C . PRO A 1 171 ? -2.688 -14.594 -3.709 1.00 97.12 171 PRO A C 1
ATOM 1298 O O . PRO A 1 171 ? -3.831 -14.428 -4.142 1.00 97.12 171 PRO A O 1
ATOM 1301 N N . PHE A 1 172 ? -1.614 -14.280 -4.442 1.00 96.81 172 PHE A N 1
ATOM 1302 C CA . PHE A 1 172 ? -1.702 -13.562 -5.723 1.00 96.81 172 PHE A CA 1
ATOM 1303 C C . PHE A 1 172 ? -2.492 -14.291 -6.811 1.00 96.81 172 PHE A C 1
ATOM 1305 O O . PHE A 1 172 ? -3.019 -13.659 -7.726 1.00 96.81 172 PHE A O 1
ATOM 1312 N N . PHE A 1 173 ? -2.609 -15.619 -6.746 1.00 95.44 173 PHE A N 1
ATOM 1313 C CA . PHE A 1 173 ? -3.442 -16.340 -7.709 1.00 95.44 173 PHE A CA 1
ATOM 1314 C C . PHE A 1 173 ? -4.926 -15.956 -7.587 1.00 95.44 173 PHE A C 1
ATOM 1316 O O . PHE A 1 173 ? -5.646 -16.020 -8.581 1.00 95.44 173 PHE A O 1
ATOM 1323 N N . ARG A 1 174 ? -5.378 -15.507 -6.405 1.00 95.31 174 ARG A N 1
ATOM 1324 C CA . ARG A 1 174 ? -6.758 -15.053 -6.169 1.00 95.31 174 ARG A CA 1
ATOM 1325 C C . ARG A 1 174 ? -7.041 -13.665 -6.736 1.00 95.31 174 ARG A C 1
ATOM 1327 O O . ARG A 1 174 ? -8.203 -13.316 -6.895 1.00 95.31 174 ARG A O 1
ATOM 1334 N N . THR A 1 175 ? -6.007 -12.890 -7.061 1.00 95.75 175 THR A N 1
ATOM 1335 C CA . THR A 1 175 ? -6.130 -11.572 -7.705 1.00 95.75 175 THR A CA 1
ATOM 1336 C C . THR A 1 175 ? -5.829 -11.627 -9.203 1.00 95.75 175 THR A C 1
ATOM 1338 O O . THR A 1 175 ? -5.693 -10.591 -9.855 1.00 95.75 175 THR A O 1
ATOM 1341 N N . ARG A 1 176 ? -5.727 -12.834 -9.781 1.00 94.38 176 ARG A N 1
ATOM 1342 C CA . ARG A 1 176 ? -5.459 -13.025 -11.209 1.00 94.38 176 ARG A CA 1
ATOM 1343 C C . ARG A 1 176 ? -6.497 -12.284 -12.054 1.00 94.38 176 ARG A C 1
ATOM 1345 O O . ARG A 1 176 ? -7.697 -12.427 -11.851 1.00 94.38 176 ARG A O 1
ATOM 1352 N N . GLY A 1 177 ? -6.016 -11.516 -13.030 1.00 95.25 177 GLY A N 1
ATOM 1353 C CA . GLY A 1 177 ? -6.865 -10.728 -13.925 1.00 95.25 177 GLY A CA 1
ATOM 1354 C C . GLY A 1 177 ? -7.322 -9.380 -13.358 1.00 95.25 177 GLY A C 1
ATOM 1355 O O . GLY A 1 177 ? -7.815 -8.561 -14.129 1.00 95.25 177 GLY A O 1
ATOM 1356 N N . LEU A 1 178 ? -7.108 -9.098 -12.067 1.00 97.19 178 LEU A N 1
ATOM 1357 C CA . LEU A 1 178 ? -7.325 -7.763 -11.517 1.00 97.19 178 LEU A CA 1
ATOM 1358 C C . LEU A 1 178 ? -6.197 -6.839 -11.995 1.00 97.19 178 LEU A C 1
ATOM 1360 O O . LEU A 1 178 ? -5.024 -7.068 -11.688 1.00 97.19 178 LEU A O 1
ATOM 1364 N N . ARG A 1 179 ? -6.550 -5.811 -12.768 1.00 98.12 179 ARG A N 1
ATOM 1365 C CA . ARG A 1 179 ? -5.615 -4.879 -13.417 1.00 98.12 179 ARG A CA 1
ATOM 1366 C C . ARG A 1 179 ? -5.909 -3.442 -13.011 1.00 98.12 179 ARG A C 1
ATOM 1368 O O . ARG A 1 179 ? -7.052 -3.130 -12.694 1.00 98.12 179 ARG A O 1
ATOM 1375 N N . ASN A 1 180 ? -4.875 -2.606 -13.021 1.00 98.19 180 ASN A N 1
ATOM 1376 C CA . ASN A 1 180 ? -4.948 -1.190 -12.661 1.00 98.19 180 ASN A CA 1
ATOM 1377 C C . ASN A 1 180 ? -4.569 -0.320 -13.866 1.00 98.19 180 ASN A C 1
ATOM 1379 O O . ASN A 1 180 ? -3.406 -0.344 -14.279 1.00 98.19 180 ASN A O 1
ATOM 1383 N N . ALA A 1 181 ? -5.505 0.450 -14.431 1.00 97.75 181 ALA A N 1
ATOM 1384 C CA . ALA A 1 181 ? -5.235 1.301 -15.590 1.00 97.75 181 ALA A CA 1
ATOM 1385 C C . ALA A 1 181 ? -4.240 2.421 -15.258 1.00 97.75 181 ALA A C 1
ATOM 1387 O O . ALA A 1 181 ? -3.458 2.801 -16.125 1.00 97.75 181 ALA A O 1
ATOM 1388 N N . TRP A 1 182 ? -4.179 2.860 -13.994 1.00 97.00 182 TRP A N 1
ATOM 1389 C CA . TRP A 1 182 ? -3.190 3.835 -13.508 1.00 97.00 182 TRP A CA 1
ATOM 1390 C C . TRP A 1 182 ? -1.752 3.301 -13.480 1.00 97.00 182 TRP A C 1
ATOM 1392 O O . TRP A 1 182 ? -0.817 4.071 -13.313 1.00 97.00 182 TRP A O 1
ATOM 1402 N N . ASN A 1 183 ? -1.554 1.994 -13.683 1.00 96.38 183 ASN A N 1
ATOM 1403 C CA . ASN A 1 183 ? -0.235 1.368 -13.733 1.00 96.38 183 ASN A CA 1
ATOM 1404 C C . ASN A 1 183 ? -0.033 0.584 -15.041 1.00 96.38 183 ASN A C 1
ATOM 1406 O O . ASN A 1 183 ? 0.239 -0.621 -15.022 1.00 96.38 183 ASN A O 1
ATOM 1410 N N . ALA A 1 184 ? -0.232 1.254 -16.183 1.00 96.12 184 ALA A N 1
ATOM 1411 C CA . ALA A 1 184 ? -0.124 0.675 -17.529 1.00 96.12 184 ALA A CA 1
ATOM 1412 C C . ALA A 1 184 ? -0.997 -0.584 -17.733 1.00 96.12 184 ALA A C 1
ATOM 1414 O O . ALA A 1 184 ? -0.622 -1.522 -18.438 1.00 96.12 184 ALA A O 1
ATOM 1415 N N . ASN A 1 185 ? -2.153 -0.639 -17.059 1.00 96.00 185 ASN A N 1
ATOM 1416 C CA . ASN A 1 185 ? -3.070 -1.784 -17.063 1.00 96.00 185 ASN A CA 1
ATOM 1417 C C . ASN A 1 185 ? -2.408 -3.129 -16.673 1.00 96.00 185 ASN A C 1
ATOM 1419 O O . ASN A 1 185 ? -2.852 -4.220 -17.066 1.00 96.00 185 ASN A O 1
ATOM 1423 N N . ARG A 1 186 ? -1.320 -3.068 -15.892 1.00 96.38 186 ARG A N 1
ATOM 1424 C CA . ARG A 1 186 ? -0.645 -4.245 -15.335 1.00 96.38 186 ARG A CA 1
ATOM 1425 C C . ARG A 1 186 ? -1.516 -4.897 -14.264 1.00 96.38 186 ARG A C 1
ATOM 1427 O O . ARG A 1 186 ? -2.388 -4.259 -13.670 1.00 96.38 186 ARG A O 1
ATOM 1434 N N . GLU A 1 187 ? -1.298 -6.191 -14.026 1.00 97.25 187 GLU A N 1
ATOM 1435 C CA . GLU A 1 187 ? -1.952 -6.867 -12.901 1.00 97.25 187 GLU A CA 1
ATOM 1436 C C . GLU A 1 187 ? -1.541 -6.205 -11.584 1.00 97.25 187 GLU A C 1
ATOM 1438 O O . GLU A 1 187 ? -0.377 -5.846 -11.410 1.00 97.25 187 GLU A O 1
ATOM 1443 N N . VAL A 1 188 ? -2.470 -6.086 -10.636 1.00 97.38 188 VAL A N 1
ATOM 1444 C CA . VAL A 1 188 ? -2.225 -5.363 -9.374 1.00 97.38 188 VAL A CA 1
ATOM 1445 C C . VAL A 1 188 ? -1.061 -5.962 -8.577 1.00 97.38 188 VAL A C 1
ATOM 1447 O O . VAL A 1 188 ? -0.345 -5.242 -7.890 1.00 97.38 188 VAL A O 1
ATOM 1450 N N . LYS A 1 189 ? -0.795 -7.267 -8.713 1.00 95.50 189 LYS A N 1
ATOM 1451 C CA . LYS A 1 189 ? 0.354 -7.937 -8.071 1.00 95.50 189 LYS A CA 1
ATOM 1452 C C . LYS A 1 189 ? 1.726 -7.493 -8.600 1.00 95.50 189 LYS A C 1
ATOM 1454 O O . LYS A 1 189 ? 2.737 -7.815 -7.991 1.00 95.50 189 LYS A O 1
ATOM 1459 N N . ILE A 1 190 ? 1.760 -6.800 -9.741 1.00 94.38 190 ILE A N 1
ATOM 1460 C CA . ILE A 1 190 ? 2.976 -6.282 -10.394 1.00 94.38 190 ILE A CA 1
ATOM 1461 C C . ILE A 1 190 ? 3.277 -4.844 -9.918 1.00 94.38 190 ILE A C 1
ATOM 1463 O O . ILE A 1 190 ? 4.256 -4.237 -10.337 1.00 94.38 190 ILE A O 1
ATOM 1467 N N . ALA A 1 191 ? 2.445 -4.278 -9.040 1.00 95.06 191 ALA A N 1
ATOM 1468 C CA . ALA A 1 191 ? 2.675 -2.963 -8.457 1.00 95.06 191 ALA A CA 1
ATOM 1469 C C . ALA A 1 191 ? 4.022 -2.874 -7.713 1.00 95.06 191 ALA A C 1
ATOM 1471 O O . ALA A 1 191 ? 4.421 -3.801 -6.996 1.00 95.06 191 ALA A O 1
ATOM 1472 N N . ARG A 1 192 ? 4.697 -1.734 -7.896 1.00 94.25 192 ARG A N 1
ATOM 1473 C CA . ARG A 1 192 ? 5.871 -1.329 -7.115 1.00 94.25 192 ARG A CA 1
ATOM 1474 C C . ARG A 1 192 ? 5.424 -0.742 -5.776 1.00 94.25 192 ARG A C 1
ATOM 1476 O O . ARG A 1 192 ? 4.223 -0.576 -5.538 1.00 94.25 192 ARG A O 1
ATOM 1483 N N . ASP A 1 193 ? 6.389 -0.456 -4.909 1.00 95.00 193 ASP A N 1
ATOM 1484 C CA . ASP A 1 193 ? 6.117 0.335 -3.711 1.00 95.00 193 ASP A CA 1
ATOM 1485 C C . ASP A 1 193 ? 5.497 1.687 -4.103 1.00 95.00 193 ASP A C 1
ATOM 1487 O O . ASP A 1 193 ? 5.757 2.194 -5.193 1.00 95.00 193 ASP A O 1
ATOM 1491 N N . GLY A 1 194 ? 4.582 2.204 -3.287 1.00 95.75 194 GLY A N 1
ATOM 1492 C CA . GLY A 1 194 ? 3.910 3.482 -3.549 1.00 95.75 194 GLY A CA 1
ATOM 1493 C C . GLY A 1 194 ? 2.895 3.519 -4.694 1.00 95.75 194 GLY A C 1
ATOM 1494 O O . GLY A 1 194 ? 2.337 4.578 -4.973 1.00 95.75 194 GLY A O 1
ATOM 1495 N N . THR A 1 195 ? 2.612 2.404 -5.375 1.00 97.94 195 THR A N 1
ATOM 1496 C CA . THR A 1 195 ? 1.696 2.423 -6.531 1.00 97.94 195 THR A CA 1
ATOM 1497 C C . THR A 1 195 ? 0.259 2.733 -6.093 1.00 97.94 195 THR A C 1
ATOM 1499 O O . THR A 1 195 ? -0.349 1.934 -5.376 1.00 97.94 195 THR A O 1
ATOM 1502 N N . GLU A 1 196 ? -0.322 3.832 -6.585 1.00 98.12 196 GLU A N 1
ATOM 1503 C CA . GLU A 1 196 ? -1.744 4.157 -6.385 1.00 98.12 196 GLU A CA 1
ATOM 1504 C C . GLU A 1 196 ? -2.649 3.250 -7.248 1.00 98.12 196 GLU A C 1
ATOM 1506 O O . GLU A 1 196 ? -2.329 2.904 -8.393 1.00 98.12 196 GLU A O 1
ATOM 1511 N N . LEU A 1 197 ? -3.798 2.847 -6.703 1.00 98.38 197 LEU A N 1
ATOM 1512 C CA . LEU A 1 197 ? -4.798 2.028 -7.386 1.00 98.38 197 LEU A CA 1
ATOM 1513 C C . LEU A 1 197 ? -6.073 2.814 -7.665 1.00 98.38 197 LEU A C 1
ATOM 1515 O O . LEU A 1 197 ? -6.575 3.535 -6.802 1.00 98.38 197 LEU A O 1
ATOM 1519 N N . GLU A 1 198 ? -6.672 2.553 -8.828 1.00 97.94 198 GLU A N 1
ATOM 1520 C CA . GLU A 1 198 ? -8.028 3.013 -9.118 1.00 97.94 198 GLU A CA 1
ATOM 1521 C C . GLU A 1 198 ? -9.007 2.609 -8.000 1.00 97.94 198 GLU A C 1
ATOM 1523 O O . GLU A 1 198 ? -9.003 1.444 -7.587 1.00 97.94 198 GLU A O 1
ATOM 1528 N N . PRO A 1 199 ? -9.933 3.488 -7.563 1.00 97.25 199 PRO A N 1
ATOM 1529 C CA . PRO A 1 199 ? -10.853 3.182 -6.468 1.00 97.25 199 PRO A CA 1
ATOM 1530 C C . PRO A 1 199 ? -11.679 1.913 -6.687 1.00 97.25 199 PRO A C 1
ATOM 1532 O O . PRO A 1 199 ? -11.914 1.139 -5.762 1.00 97.25 199 PRO A O 1
ATOM 1535 N N . VAL A 1 200 ? -12.097 1.655 -7.931 1.00 97.38 200 VAL A N 1
ATOM 1536 C CA . VAL A 1 200 ? -12.829 0.428 -8.284 1.00 97.38 200 VAL A CA 1
ATOM 1537 C C . VAL A 1 200 ? -11.948 -0.809 -8.093 1.00 97.38 200 VAL A C 1
ATOM 1539 O O . VAL A 1 200 ? -12.424 -1.829 -7.598 1.00 97.38 200 VAL A O 1
ATOM 1542 N N . VAL A 1 201 ? -10.673 -0.726 -8.465 1.00 98.12 201 VAL A N 1
ATOM 1543 C CA . VAL A 1 201 ? -9.700 -1.817 -8.341 1.00 98.12 201 VAL A CA 1
ATOM 1544 C C . VAL A 1 201 ? -9.340 -2.051 -6.873 1.00 98.12 201 VAL A C 1
ATOM 1546 O O . VAL A 1 201 ? -9.353 -3.198 -6.428 1.00 98.12 201 VAL A O 1
ATOM 1549 N N . GLY A 1 202 ? -9.107 -0.981 -6.108 1.00 97.69 202 GLY A N 1
ATOM 1550 C CA . GLY A 1 202 ? -8.837 -1.032 -4.670 1.00 97.69 202 GLY A CA 1
ATOM 1551 C C . GLY A 1 202 ? -9.972 -1.682 -3.878 1.00 97.69 202 GLY A C 1
ATOM 1552 O O . GLY A 1 202 ? -9.738 -2.648 -3.149 1.00 97.69 202 GLY A O 1
ATOM 1553 N N . ARG A 1 203 ? -11.225 -1.263 -4.110 1.00 97.38 203 ARG A N 1
ATOM 1554 C CA . ARG A 1 203 ? -12.406 -1.901 -3.499 1.00 97.38 203 ARG A CA 1
ATOM 1555 C C . ARG A 1 203 ? -12.514 -3.386 -3.840 1.00 97.38 203 ARG A C 1
ATOM 1557 O O . ARG A 1 203 ? -12.769 -4.207 -2.960 1.00 97.38 203 ARG A O 1
ATOM 1564 N N . LYS A 1 204 ? -12.307 -3.751 -5.112 1.00 97.00 204 LYS A N 1
ATOM 1565 C CA . LYS A 1 204 ? -12.313 -5.161 -5.538 1.00 97.00 204 LYS A CA 1
ATOM 1566 C C . LYS A 1 204 ? -11.240 -5.969 -4.814 1.00 97.00 204 LYS A C 1
ATOM 1568 O O . LYS A 1 204 ? -11.521 -7.075 -4.365 1.00 97.00 204 LYS A O 1
ATOM 1573 N N . LEU A 1 205 ? -10.039 -5.413 -4.670 1.00 97.44 205 LEU A N 1
ATOM 1574 C CA . LEU A 1 205 ? -8.949 -6.059 -3.948 1.00 97.44 205 LEU A CA 1
ATOM 1575 C C . LEU A 1 205 ? -9.302 -6.287 -2.472 1.00 97.44 205 LEU A C 1
ATOM 1577 O O . LEU A 1 205 ? -9.118 -7.395 -1.977 1.00 97.44 205 LEU A O 1
ATOM 1581 N N . MET A 1 206 ? -9.869 -5.288 -1.786 1.00 95.88 206 MET A N 1
ATOM 1582 C CA . MET A 1 206 ? -10.322 -5.432 -0.395 1.00 95.88 206 MET A CA 1
ATOM 1583 C C . MET A 1 206 ? -11.387 -6.519 -0.223 1.00 95.88 206 MET A C 1
ATOM 1585 O O . MET A 1 206 ? -11.333 -7.279 0.740 1.00 95.88 206 MET A O 1
ATOM 1589 N N . LEU A 1 207 ? -12.343 -6.630 -1.149 1.00 95.19 207 LEU A N 1
ATOM 1590 C CA . LEU A 1 207 ? -13.386 -7.662 -1.086 1.00 95.19 207 LEU A CA 1
ATOM 1591 C C . LEU A 1 207 ? -12.803 -9.083 -1.153 1.00 95.19 207 LEU A C 1
ATOM 1593 O O . LEU A 1 207 ? -13.253 -9.973 -0.427 1.00 95.19 207 LEU A O 1
ATOM 1597 N N . LEU A 1 208 ? -11.738 -9.281 -1.938 1.00 95.62 208 LEU A N 1
ATOM 1598 C CA . LEU A 1 208 ? -11.054 -10.573 -2.042 1.00 95.62 208 LEU A CA 1
ATOM 1599 C C . LEU A 1 208 ? -10.403 -11.019 -0.723 1.00 95.62 208 LEU A C 1
ATOM 1601 O O . LEU A 1 208 ? -10.373 -12.225 -0.451 1.00 95.62 208 LEU A O 1
ATOM 1605 N N . PHE A 1 209 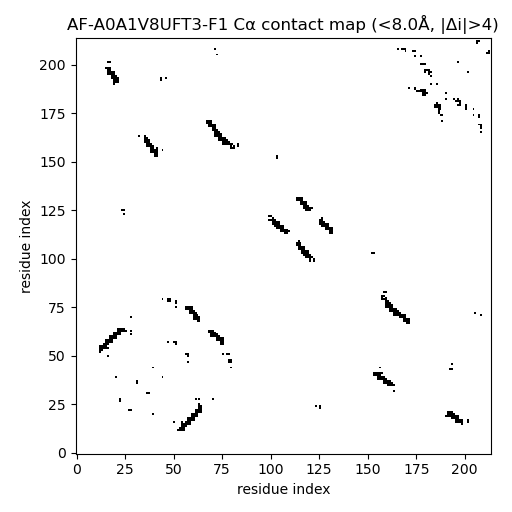? -9.942 -10.085 0.120 1.00 94.06 209 PHE A N 1
ATOM 1606 C CA . PHE A 1 209 ? -9.430 -10.403 1.463 1.00 94.06 209 PHE A CA 1
ATOM 1607 C C . PHE A 1 209 ? -10.492 -11.037 2.367 1.00 94.06 209 PHE A C 1
ATOM 1609 O O . PHE A 1 209 ? -10.158 -11.855 3.219 1.00 94.06 209 PHE A O 1
ATOM 1616 N N . HIS A 1 210 ? -11.767 -10.708 2.156 1.00 89.94 210 HIS A N 1
ATOM 1617 C CA . HIS A 1 210 ? -12.884 -11.199 2.969 1.00 89.94 210 HIS A CA 1
ATOM 1618 C C . HIS A 1 210 ? -13.549 -12.454 2.401 1.00 89.94 210 HIS A C 1
ATOM 1620 O O . HIS A 1 210 ? -14.585 -12.887 2.893 1.00 89.94 210 HIS A O 1
ATOM 1626 N N . GLY A 1 211 ? -12.981 -13.048 1.347 1.00 77.75 211 GLY A N 1
ATOM 1627 C CA . GLY A 1 211 ? -13.564 -14.235 0.716 1.00 77.75 211 GLY A CA 1
ATOM 1628 C C . GLY A 1 211 ? -14.790 -13.949 -0.152 1.00 77.75 211 GLY A C 1
ATOM 1629 O O . GLY A 1 211 ? -15.380 -14.890 -0.675 1.00 77.75 211 GLY A O 1
ATOM 1630 N N . VAL A 1 212 ? -15.143 -12.678 -0.355 1.00 66.56 212 VAL A N 1
ATOM 1631 C CA . VAL A 1 212 ? -16.245 -12.282 -1.232 1.00 66.56 212 VAL A CA 1
ATOM 1632 C C . VAL A 1 212 ? -15.710 -12.250 -2.665 1.00 66.56 212 VAL A C 1
ATOM 1634 O O . VAL A 1 212 ? -15.064 -11.291 -3.085 1.00 66.56 212 VAL A O 1
ATOM 1637 N N . GLY A 1 213 ? -15.888 -13.360 -3.384 1.00 56.31 213 GLY A N 1
ATOM 1638 C CA . GLY A 1 213 ? -15.639 -13.429 -4.826 1.00 56.31 213 GLY A CA 1
ATOM 1639 C C . GLY A 1 213 ? -16.719 -12.681 -5.614 1.00 56.31 213 GLY A C 1
ATOM 1640 O O . GLY A 1 213 ? -17.828 -12.498 -5.112 1.00 56.31 213 GLY A O 1
ATOM 1641 N N . PHE A 1 214 ? -16.378 -12.249 -6.828 1.00 51.75 214 PHE A N 1
ATOM 1642 C CA . PHE A 1 214 ? -17.325 -11.702 -7.807 1.00 51.75 214 PHE A CA 1
ATOM 1643 C C . PHE A 1 214 ? -17.890 -12.806 -8.693 1.00 51.75 214 PHE A C 1
ATOM 1645 O O . PHE A 1 214 ? -17.116 -13.743 -9.001 1.00 51.75 214 PHE A O 1
#

Foldseek 3Di:
DDPDPDDPPDPDAAAEWEWEAEDQDVVQVVVCQVVQKDWGQPVLQVVQQVNVSRHPWYKYWYDYPPPQWTQAIWIFDDRQDQPVPPDDDDDDPDPPDPPQDWDWAWDDQDPVGHTWTWTDNVSRPGIDTDHDPPPPDPDDDDDDDDDDDPPVPSPRGHMGGIGTPDRQIGRVVLQPPLFAVQVVRDRPVPDDHSDIGDPVSRVQVNCSSVVNDD

Solvent-accessible surface area (backbone atoms only — not comparable to full-atom values): 13090 Å² total; per-residue (Å²): 134,86,82,76,80,78,73,76,81,76,76,85,55,45,73,55,43,30,30,34,40,63,34,79,44,62,66,58,54,56,49,23,69,76,66,36,36,49,65,49,53,50,85,38,49,63,59,53,38,53,42,55,73,45,21,75,35,36,38,41,38,32,24,32,60,93,63,66,32,33,46,26,34,26,33,61,72,49,68,75,51,83,66,76,77,77,74,82,77,82,87,73,90,69,90,70,68,95,78,74,63,72,42,78,44,81,40,76,60,54,102,86,44,71,37,27,31,36,42,41,26,64,89,80,74,37,70,53,76,48,70,57,88,71,75,92,69,96,80,79,92,85,85,84,87,81,81,90,85,80,85,71,61,83,54,67,36,56,58,24,42,34,44,77,77,40,73,52,74,36,52,47,79,83,49,64,90,43,50,25,72,81,54,83,54,35,48,58,88,73,57,53,65,62,33,63,39,47,59,72,49,38,54,54,53,56,37,52,59,74,70,51,76,133

Secondary structure (DSSP, 8-state):
------PPPPP--EEEEEEEEEES-HHHHHHHHHHTEE--BHHHHHHHHHHHHHEEEEEEEEEETTSSEE-EEEEE-S---GGGGSS----------TT-SPEEEEE---SSS-SEEEEEEGGGTEEEEEE----------------S-------B---EEEEEEE---EEGGGGTT-EEGGGTTEEGGGPPTTEEE-HHHHHHHHHHHTT---

Sequence (214 aa):
MVVSAIAPPKATRIPESFFILKSLTSQDLDASVRRGQWTTQEHNEAGLNAAFERAENVYLVFSANKSGEYFGYARMLAPISGDLGAATSPVTSSDVSPDDGPRSIPTPATATAPSGRIIDDSARGTIFWEADDVAEDEDSPLKEQATNDLSAEQELGRPFRIEWISTGRLPFFRTRGLRNAWNANREVKIARDGTELEPVVGRKLMLLFHGVGF

Nearest PDB structures (foldseek):
  9h35-assembly1_A  TM=8.931E-01  e=1.562E-13  Homo sapiens
  5zuu-assembly1_C  TM=8.049E-01  e=7.038E-14  Arabidopsis thaliana
  2yu6-assembly1_A  TM=8.472E-01  e=9.564E-14  Homo sapiens
  6t09-assembly2_B  TM=8.968E-01  e=3.153E-12  Homo sapiens
  6t0x-assembly2_B  TM=8.936E-01  e=4.285E-12  Homo sapiens

Radius of gyration: 20.27 Å; Cα contacts (8 Å, |Δi|>4): 330; chains: 1; bounding box: 60×59×53 Å